Protein AF-0000000078998372 (afdb_homodimer)

Organism: Cronobacter sakazakii (strain ATCC BAA-894) (NCBI:txid290339)

InterPro domains:
  IPR041238 Rap1a immunity protein [PF18602] (63-138)

pLDDT: mean 77.59, std 23.14, range [28.83, 98.81]

Radius of gyration: 28.23 Å; Cα contacts (8 Å, |Δi|>4): 341; chains: 2; bounding box: 63×102×92 Å

Structure (mmCIF, N/CA/C/O backbone):
data_AF-0000000078998372-model_v1
#
loop_
_entity.id
_entity.type
_entity.pdbx_description
1 polymer 'Rap1a immunity protein domain-containing protein'
#
loop_
_atom_site.group_PDB
_atom_site.id
_atom_site.type_symbol
_atom_site.label_atom_id
_atom_site.label_alt_id
_atom_site.label_comp_id
_atom_site.label_asym_id
_atom_site.label_entity_id
_atom_site.label_seq_id
_atom_site.pdbx_PDB_ins_code
_atom_site.Cartn_x
_atom_site.Cartn_y
_atom_site.Cartn_z
_atom_site.occupancy
_atom_site.B_iso_or_equiv
_atom_site.auth_seq_id
_atom_site.auth_comp_id
_atom_site.auth_asym_id
_atom_site.auth_atom_id
_atom_site.pdbx_PDB_model_num
ATOM 1 N N . MET A 1 1 ? 22.812 50.781 71.625 1 38.09 1 MET A N 1
ATOM 2 C CA . MET A 1 1 ? 22.172 49.562 71.125 1 38.09 1 MET A CA 1
ATOM 3 C C . MET A 1 1 ? 22.016 49.656 69.625 1 38.09 1 MET A C 1
ATOM 5 O O . MET A 1 1 ? 21.25 50.469 69.125 1 38.09 1 MET A O 1
ATOM 9 N N . LYS A 1 2 ? 23.125 49.375 68.875 1 51.06 2 LYS A N 1
ATOM 10 C CA . LYS A 1 2 ? 23.234 49.406 67.438 1 51.06 2 LYS A CA 1
ATOM 11 C C . LYS A 1 2 ? 22.297 48.375 66.812 1 51.06 2 LYS A C 1
ATOM 13 O O . LYS A 1 2 ? 22.297 47.219 67.188 1 51.06 2 LYS A O 1
ATOM 18 N N . ILE A 1 3 ? 21.125 48.875 66.25 1 53.56 3 ILE A N 1
ATOM 19 C CA . ILE A 1 3 ? 20.078 48.156 65.562 1 53.56 3 ILE A CA 1
ATOM 20 C C . ILE A 1 3 ? 20.641 47.594 64.25 1 53.56 3 ILE A C 1
ATOM 22 O O . ILE A 1 3 ? 21.141 48.375 63.406 1 53.56 3 ILE A O 1
ATOM 26 N N . HIS A 1 4 ? 21.234 46.406 64.312 1 54 4 HIS A N 1
ATOM 27 C CA . HIS A 1 4 ? 21.578 45.688 63.094 1 54 4 HIS A CA 1
ATOM 28 C C . HIS A 1 4 ? 20.344 45.406 62.25 1 54 4 HIS A C 1
ATOM 30 O O . HIS A 1 4 ? 19.375 44.812 62.688 1 54 4 HIS A O 1
ATOM 36 N N . LEU A 1 5 ? 20.047 46.344 61.281 1 49.47 5 LEU A N 1
ATOM 37 C CA . LEU A 1 5 ? 19.016 46.125 60.281 1 49.47 5 LEU A CA 1
ATOM 38 C C . LEU A 1 5 ? 19.359 44.938 59.375 1 49.47 5 LEU A C 1
ATOM 40 O O . LEU A 1 5 ? 20.406 44.969 58.719 1 49.47 5 LEU A O 1
ATOM 44 N N . ALA A 1 6 ? 18.953 43.75 59.781 1 49.69 6 ALA A N 1
ATOM 45 C CA . ALA A 1 6 ? 19.094 42.594 58.906 1 49.69 6 ALA A CA 1
ATOM 46 C C . ALA A 1 6 ? 18.234 42.75 57.656 1 49.69 6 ALA A C 1
ATOM 48 O O . ALA A 1 6 ? 17.016 42.875 57.75 1 49.69 6 ALA A O 1
ATOM 49 N N . LEU A 1 7 ? 18.812 43.25 56.5 1 50.84 7 LEU A N 1
ATOM 50 C CA . LEU A 1 7 ? 18.156 43.312 55.219 1 50.84 7 LEU A CA 1
ATOM 51 C C . LEU A 1 7 ? 17.859 41.875 54.719 1 50.84 7 LEU A C 1
ATOM 53 O O . LEU A 1 7 ? 18.766 41.062 54.594 1 50.84 7 LEU A O 1
ATOM 57 N N . ALA A 1 8 ? 16.656 41.344 55 1 52.03 8 ALA A N 1
ATOM 58 C CA . ALA A 1 8 ? 16.172 40.094 54.438 1 52.03 8 ALA A CA 1
ATOM 59 C C . ALA A 1 8 ? 16.047 40.188 52.906 1 52.03 8 ALA A C 1
ATOM 61 O O . ALA A 1 8 ? 15.305 41.031 52.406 1 52.03 8 ALA A O 1
ATOM 62 N N . SER A 1 9 ? 17.047 39.812 52.094 1 51.16 9 SER A N 1
ATOM 63 C CA . SER A 1 9 ? 17 39.688 50.625 1 51.16 9 SER A CA 1
ATOM 64 C C . SER A 1 9 ? 15.914 38.688 50.219 1 51.16 9 SER A C 1
ATOM 66 O O . SER A 1 9 ? 15.984 37.5 50.531 1 51.16 9 SER A O 1
ATOM 68 N N . ALA A 1 10 ? 14.648 39.125 50.062 1 50.88 10 ALA A N 1
ATOM 69 C CA . ALA A 1 10 ? 13.633 38.281 49.469 1 50.88 10 ALA A CA 1
ATOM 70 C C . ALA A 1 10 ? 14.008 37.906 48.031 1 50.88 10 ALA A C 1
ATOM 72 O O . ALA A 1 10 ? 14.148 38.781 47.156 1 50.88 10 ALA A O 1
ATOM 73 N N . LEU A 1 11 ? 14.734 36.781 47.812 1 52.75 11 LEU A N 1
ATOM 74 C CA . LEU A 1 11 ? 14.984 36.219 46.469 1 52.75 11 LEU A CA 1
ATOM 75 C C . LEU A 1 11 ? 13.664 35.906 45.781 1 52.75 11 LEU A C 1
ATOM 77 O O . LEU A 1 11 ? 12.93 35 46.188 1 52.75 11 LEU A O 1
ATOM 81 N N . LEU A 1 12 ? 13.047 36.875 45.125 1 49.06 12 LEU A N 1
ATOM 82 C CA . LEU A 1 12 ? 11.922 36.625 44.25 1 49.06 12 LEU A CA 1
ATOM 83 C C . LEU A 1 12 ? 12.359 35.75 43.062 1 49.06 12 LEU A C 1
ATOM 85 O O . LEU A 1 12 ? 13.195 36.156 42.25 1 49.06 12 LEU A O 1
ATOM 89 N N . ALA A 1 13 ? 12.305 34.469 43.25 1 48.41 13 ALA A N 1
ATOM 90 C CA . ALA A 1 13 ? 12.469 33.531 42.125 1 48.41 13 ALA A CA 1
ATOM 91 C C . ALA A 1 13 ? 11.414 33.812 41.062 1 48.41 13 ALA A C 1
ATOM 93 O O . ALA A 1 13 ? 10.219 33.625 41.281 1 48.41 13 ALA A O 1
ATOM 94 N N . LEU A 1 14 ? 11.664 34.688 40.156 1 50.38 14 LEU A N 1
ATOM 95 C CA . LEU A 1 14 ? 10.875 34.75 38.906 1 50.38 14 LEU A CA 1
ATOM 96 C C . LEU A 1 14 ? 10.852 33.406 38.219 1 50.38 14 LEU A C 1
ATOM 98 O O . LEU A 1 14 ? 11.891 32.906 37.781 1 50.38 14 LEU A O 1
ATOM 102 N N . SER A 1 15 ? 9.914 32.594 38.562 1 49.19 15 SER A N 1
ATOM 103 C CA . SER A 1 15 ? 9.648 31.422 37.75 1 49.19 15 SER A CA 1
ATOM 104 C C . SER A 1 15 ? 9.375 31.812 36.281 1 49.19 15 SER A C 1
ATOM 106 O O . SER A 1 15 ? 8.328 32.406 35.969 1 49.19 15 SER A O 1
ATOM 108 N N . ALA A 1 16 ? 10.453 32.062 35.531 1 46.03 16 ALA A N 1
ATOM 109 C CA . ALA A 1 16 ? 10.266 32.062 34.094 1 46.03 16 ALA A CA 1
ATOM 110 C C . ALA A 1 16 ? 9.508 30.828 33.625 1 46.03 16 ALA A C 1
ATOM 112 O O . ALA A 1 16 ? 10.062 29.734 33.594 1 46.03 16 ALA A O 1
ATOM 113 N N . MET A 1 17 ? 8.234 30.75 33.969 1 43.03 17 MET A N 1
ATOM 114 C CA . MET A 1 17 ? 7.484 29.781 33.188 1 43.03 17 MET A CA 1
ATOM 115 C C . MET A 1 17 ? 7.754 29.953 31.688 1 43.03 17 MET A C 1
ATOM 117 O O . MET A 1 17 ? 7.395 30.984 31.109 1 43.03 17 MET A O 1
ATOM 121 N N . SER A 1 18 ? 8.969 29.547 31.172 1 44.06 18 SER A N 1
ATOM 122 C CA . SER A 1 18 ? 9.055 29.359 29.734 1 44.06 18 SER A CA 1
ATOM 123 C C . SER A 1 18 ? 7.762 28.797 29.172 1 44.06 18 SER A C 1
ATOM 125 O O . SER A 1 18 ? 7.371 27.672 29.5 1 44.06 18 SER A O 1
ATOM 127 N N . ALA A 1 19 ? 6.801 29.672 28.891 1 41.22 19 ALA A N 1
ATOM 128 C CA . ALA A 1 19 ? 5.719 29.25 28 1 41.22 19 ALA A CA 1
ATOM 129 C C . ALA A 1 19 ? 6.273 28.562 26.766 1 41.22 19 ALA A C 1
ATOM 131 O O . ALA A 1 19 ? 6.875 29.203 25.906 1 41.22 19 ALA A O 1
ATOM 132 N N . ALA A 1 20 ? 6.715 27.344 26.938 1 41.81 20 ALA A N 1
ATOM 133 C CA . ALA A 1 20 ? 6.91 26.578 25.703 1 41.81 20 ALA A CA 1
ATOM 134 C C . ALA A 1 20 ? 5.77 26.812 24.719 1 41.81 20 ALA A C 1
ATOM 136 O O . ALA A 1 20 ? 4.625 26.438 24.984 1 41.81 20 ALA A O 1
ATOM 137 N N . SER A 1 21 ? 5.828 27.938 23.938 1 36.03 21 SER A N 1
ATOM 138 C CA . SER A 1 21 ? 4.926 28.094 22.797 1 36.03 21 SER A CA 1
ATOM 139 C C . SER A 1 21 ? 4.863 26.812 21.969 1 36.03 21 SER A C 1
ATOM 141 O O . SER A 1 21 ? 5.891 26.328 21.5 1 36.03 21 SER A O 1
ATOM 143 N N . THR A 1 22 ? 4.105 25.922 22.344 1 35.41 22 THR A N 1
ATOM 144 C CA . THR A 1 22 ? 3.814 24.828 21.453 1 35.41 22 THR A CA 1
ATOM 145 C C . THR A 1 22 ? 3.414 25.344 20.062 1 35.41 22 THR A C 1
ATOM 147 O O . THR A 1 22 ? 2.414 26.047 19.938 1 35.41 22 THR A O 1
ATOM 150 N N . THR A 1 23 ? 4.395 25.781 19.312 1 31.27 23 THR A N 1
ATOM 151 C CA . THR A 1 23 ? 4.059 26.094 17.938 1 31.27 23 THR A CA 1
ATOM 152 C C . THR A 1 23 ? 3.191 24.984 17.328 1 31.27 23 THR A C 1
ATOM 154 O O . THR A 1 23 ? 3.543 23.812 17.391 1 31.27 23 THR A O 1
ATOM 157 N N . VAL A 1 24 ? 1.964 25.078 17.438 1 29.55 24 VAL A N 1
ATOM 158 C CA . VAL A 1 24 ? 0.989 24.219 16.766 1 29.55 24 VAL A CA 1
ATOM 159 C C . VAL A 1 24 ? 1.132 24.359 15.25 1 29.55 24 VAL A C 1
ATOM 161 O O . VAL A 1 24 ? 1.018 25.453 14.711 1 29.55 24 VAL A O 1
ATOM 164 N N . TYR A 1 25 ? 1.971 23.625 14.633 1 29.33 25 TYR A N 1
ATOM 165 C CA . TYR A 1 25 ? 1.988 23.625 13.172 1 29.33 25 TYR A CA 1
ATOM 166 C C . TYR A 1 25 ? 0.647 23.172 12.609 1 29.33 25 TYR A C 1
ATOM 168 O O . TYR A 1 25 ? 0.073 22.188 13.086 1 29.33 25 TYR A O 1
ATOM 176 N N . GLU A 1 26 ? -0.158 24.078 12.109 1 30.77 26 GLU A N 1
ATOM 177 C CA . GLU A 1 26 ? -1.371 23.844 11.328 1 30.77 26 GLU A CA 1
ATOM 178 C C . GLU A 1 26 ? -1.057 23.094 10.031 1 30.77 26 GLU A C 1
ATOM 180 O O . GLU A 1 26 ? -0.271 23.578 9.211 1 30.77 26 GLU A O 1
ATOM 185 N N . TYR A 1 27 ? -0.908 21.75 10.188 1 32.59 27 TYR A N 1
ATOM 186 C CA . TYR A 1 27 ? -0.788 21.125 8.875 1 32.59 27 TYR A CA 1
ATOM 187 C C . TYR A 1 27 ? -2.02 21.422 8.023 1 32.59 27 TYR A C 1
ATOM 189 O O . TYR A 1 27 ? -3.15 21.344 8.508 1 32.59 27 TYR A O 1
ATOM 197 N N . PRO A 1 28 ? -2.002 22.094 7.004 1 35.91 28 PRO A N 1
ATOM 198 C CA . PRO A 1 28 ? -3.176 22.266 6.145 1 35.91 28 PRO A CA 1
ATOM 199 C C . PRO A 1 28 ? -3.92 20.969 5.891 1 35.91 28 PRO A C 1
ATOM 201 O O . PRO A 1 28 ? -3.305 19.891 5.867 1 35.91 28 PRO A O 1
ATOM 204 N N . ARG A 1 29 ? -5.195 20.922 6.219 1 35.81 29 ARG A N 1
ATOM 205 C CA . ARG A 1 29 ? -6 19.766 5.809 1 35.81 29 ARG A CA 1
ATOM 206 C C . ARG A 1 29 ? -5.613 19.297 4.414 1 35.81 29 ARG A C 1
ATOM 208 O O . ARG A 1 29 ? -5.176 20.094 3.582 1 35.81 29 ARG A O 1
ATOM 215 N N . ALA A 1 30 ? -5.312 18.016 4.359 1 38.5 30 ALA A N 1
ATOM 216 C CA . ALA A 1 30 ? -4.926 17.469 3.062 1 38.5 30 ALA A CA 1
ATOM 217 C C . ALA A 1 30 ? -5.797 18.031 1.945 1 38.5 30 ALA A C 1
ATOM 219 O O . ALA A 1 30 ? -5.297 18.375 0.875 1 38.5 30 ALA A O 1
ATOM 220 N N . GLU A 1 31 ? -7.082 18.094 2.178 1 37.69 31 GLU A N 1
ATOM 221 C CA . GLU A 1 31 ? -7.98 18.656 1.173 1 37.69 31 GLU A CA 1
ATOM 222 C C . GLU A 1 31 ? -7.574 20.078 0.803 1 37.69 31 GLU A C 1
ATOM 224 O O . GLU A 1 31 ? -7.926 20.562 -0.272 1 37.69 31 GLU A O 1
ATOM 229 N N . ASP A 1 32 ? -7.152 20.719 1.729 1 39.97 32 ASP A N 1
ATOM 230 C CA . ASP A 1 32 ? -6.906 22.125 1.43 1 39.97 32 ASP A CA 1
ATOM 231 C C . ASP A 1 32 ? -5.523 22.328 0.816 1 39.97 32 ASP A C 1
ATOM 233 O O . ASP A 1 32 ? -5.137 23.453 0.49 1 39.97 32 ASP A O 1
ATOM 237 N N . LEU A 1 33 ? -4.664 21.203 0.995 1 42.41 33 LEU A N 1
ATOM 238 C CA . LEU A 1 33 ? -3.385 21.453 0.333 1 42.41 33 LEU A CA 1
ATOM 239 C C . LEU A 1 33 ? -3.531 21.344 -1.182 1 42.41 33 LEU A C 1
ATOM 241 O O . LEU A 1 33 ? -4.355 20.578 -1.681 1 42.41 33 LEU A O 1
ATOM 245 N N . PRO A 1 34 ? -3.107 22.156 -1.914 1 41.06 34 PRO A N 1
ATOM 246 C CA . PRO A 1 34 ? -3.203 22.078 -3.373 1 41.06 34 PRO A CA 1
ATOM 247 C C . PRO A 1 34 ? -2.783 20.719 -3.92 1 41.06 34 PRO A C 1
ATOM 249 O O . PRO A 1 34 ? -1.951 20.031 -3.314 1 41.06 34 PRO A O 1
ATOM 252 N N . GLU A 1 35 ? -3.73 20.016 -4.535 1 46.47 35 GLU A N 1
ATOM 253 C CA . GLU A 1 35 ? -3.35 18.844 -5.32 1 46.47 35 GLU A CA 1
ATOM 254 C C . GLU A 1 35 ? -1.95 19 -5.91 1 46.47 35 GLU A C 1
ATOM 256 O O . GLU A 1 35 ? -1.707 19.922 -6.699 1 46.47 35 GLU A O 1
ATOM 261 N N . ASP A 1 36 ? -0.96 18.844 -5.199 1 48 36 ASP A N 1
ATOM 262 C CA . ASP A 1 36 ? 0.397 19.062 -5.695 1 48 36 ASP A CA 1
ATOM 263 C C . ASP A 1 36 ? 0.698 18.156 -6.883 1 48 36 ASP A C 1
ATOM 265 O O . ASP A 1 36 ? 0.714 16.922 -6.746 1 48 36 ASP A O 1
ATOM 269 N N . SER A 1 37 ? 0.475 18.594 -7.996 1 53.41 37 SER A N 1
ATOM 270 C CA . SER A 1 37 ? 0.883 17.969 -9.25 1 53.41 37 SER A CA 1
ATOM 271 C C . SER A 1 37 ? 2.23 17.281 -9.109 1 53.41 37 SER A C 1
ATOM 273 O O . SER A 1 37 ? 2.559 16.391 -9.898 1 53.41 37 SER A O 1
ATOM 275 N N . ARG A 1 38 ? 2.977 17.578 -8.039 1 56.66 38 ARG A N 1
ATOM 276 C CA . ARG A 1 38 ? 4.305 16.984 -7.926 1 56.66 38 ARG A CA 1
ATOM 277 C C . ARG A 1 38 ? 4.289 15.797 -6.977 1 56.66 38 ARG A C 1
ATOM 279 O O . ARG A 1 38 ? 5.312 15.133 -6.789 1 56.66 38 ARG A O 1
ATOM 286 N N . ALA A 1 39 ? 3.037 15.555 -6.609 1 73.19 39 ALA A N 1
ATOM 287 C CA . ALA A 1 39 ? 2.951 14.438 -5.672 1 73.19 39 ALA A CA 1
ATOM 288 C C . ALA A 1 39 ? 3.092 13.102 -6.398 1 73.19 39 ALA A C 1
ATOM 290 O O . ALA A 1 39 ? 2.557 12.922 -7.496 1 73.19 39 ALA A O 1
ATOM 291 N N . VAL A 1 40 ? 3.973 12.305 -5.969 1 72.44 40 VAL A N 1
ATOM 292 C CA . VAL A 1 40 ? 4.145 10.953 -6.492 1 72.44 40 VAL A CA 1
ATOM 293 C C . VAL A 1 40 ? 2.83 10.188 -6.387 1 72.44 40 VAL A C 1
ATOM 295 O O . VAL A 1 40 ? 2.439 9.484 -7.32 1 72.44 40 VAL A O 1
ATOM 298 N N . PHE A 1 41 ? 2.266 10.383 -5.176 1 77.75 41 PHE A N 1
ATOM 299 C CA . PHE A 1 41 ? 0.971 9.766 -4.934 1 77.75 41 PHE A CA 1
ATOM 300 C C . PHE A 1 41 ? -0.132 10.812 -4.859 1 77.75 41 PHE A C 1
ATOM 302 O O . PHE A 1 41 ? -0.074 11.727 -4.035 1 77.75 41 PHE A O 1
ATOM 309 N N . PRO A 1 42 ? -1.079 10.586 -5.801 1 72.69 42 PRO A N 1
ATOM 310 C CA . PRO A 1 42 ? -2.186 11.547 -5.742 1 72.69 42 PRO A CA 1
ATOM 311 C C . PRO A 1 42 ? -3.02 11.406 -4.473 1 72.69 42 PRO A C 1
ATOM 313 O O . PRO A 1 42 ? -2.92 10.398 -3.77 1 72.69 42 PRO A O 1
ATOM 316 N N . ARG A 1 43 ? -3.658 12.438 -4.109 1 67.44 43 ARG A N 1
ATOM 317 C CA . ARG A 1 43 ? -4.547 12.453 -2.953 1 67.44 43 ARG A CA 1
ATOM 318 C C . ARG A 1 43 ? -5.609 11.367 -3.062 1 67.44 43 ARG A C 1
ATOM 320 O O . ARG A 1 43 ? -6 10.766 -2.059 1 67.44 43 ARG A O 1
ATOM 327 N N . ASP A 1 44 ? -6.016 11.258 -4.32 1 66.44 44 ASP A N 1
ATOM 328 C CA . ASP A 1 44 ? -7.016 10.234 -4.633 1 66.44 44 ASP A CA 1
ATOM 329 C C . ASP A 1 44 ? -6.449 9.195 -5.594 1 66.44 44 ASP A C 1
ATOM 331 O O . ASP A 1 44 ? -6.074 9.516 -6.723 1 66.44 44 ASP A O 1
ATOM 335 N N . PRO A 1 45 ? -6.391 8 -5.039 1 65.25 45 PRO A N 1
ATOM 336 C CA . PRO A 1 45 ? -5.871 6.969 -5.938 1 65.25 45 PRO A CA 1
ATOM 337 C C . PRO A 1 45 ? -6.656 6.875 -7.246 1 65.25 45 PRO A C 1
ATOM 339 O O . PRO A 1 45 ? -6.137 6.379 -8.25 1 65.25 45 PRO A O 1
ATOM 342 N N . ALA A 1 46 ? -7.922 7.332 -7.137 1 67.5 46 ALA A N 1
ATOM 343 C CA . ALA A 1 46 ? -8.695 7.32 -8.375 1 67.5 46 ALA A CA 1
ATOM 344 C C . ALA A 1 46 ? -8.047 8.203 -9.438 1 67.5 46 ALA A C 1
ATOM 346 O O . ALA A 1 46 ? -8.359 8.078 -10.625 1 67.5 46 ALA A O 1
ATOM 347 N N . LEU A 1 47 ? -7.184 8.945 -8.953 1 71.94 47 LEU A N 1
ATOM 348 C CA . LEU A 1 47 ? -6.512 9.859 -9.875 1 71.94 47 LEU A CA 1
ATOM 349 C C . LEU A 1 47 ? -5.238 9.234 -10.438 1 71.94 47 LEU A C 1
ATOM 351 O O . LEU A 1 47 ? -4.594 9.812 -11.312 1 71.94 47 LEU A O 1
ATOM 355 N N . LEU A 1 48 ? -4.984 8.055 -9.93 1 75.94 48 LEU A N 1
ATOM 356 C CA . LEU A 1 48 ? -3.83 7.355 -10.477 1 75.94 48 LEU A CA 1
ATOM 357 C C . LEU A 1 48 ? -4.137 6.816 -11.867 1 75.94 48 LEU A C 1
ATOM 359 O O . LEU A 1 48 ? -5.223 6.281 -12.109 1 75.94 48 LEU A O 1
ATOM 363 N N . THR A 1 49 ? -3.252 7.168 -12.805 1 75.81 49 THR A N 1
ATOM 364 C CA . THR A 1 49 ? -3.344 6.633 -14.164 1 75.81 49 THR A CA 1
ATOM 365 C C . THR A 1 49 ? -2.631 5.289 -14.266 1 75.81 49 THR A C 1
ATOM 367 O O . THR A 1 49 ? -2.008 4.84 -13.305 1 75.81 49 THR A O 1
ATOM 370 N N . SER A 1 50 ? -2.76 4.605 -15.398 1 75.38 50 SER A N 1
ATOM 371 C CA . SER A 1 50 ? -2.111 3.312 -15.602 1 75.38 50 SER A CA 1
ATOM 372 C C . SER A 1 50 ? -0.595 3.434 -15.508 1 75.38 50 SER A C 1
ATOM 374 O O . SER A 1 50 ? 0.079 2.506 -15.055 1 75.38 50 SER A O 1
ATOM 376 N N . LEU A 1 51 ? -0.148 4.637 -15.898 1 68.19 51 LEU A N 1
ATOM 377 C CA . LEU A 1 51 ? 1.289 4.883 -15.836 1 68.19 51 LEU A CA 1
ATOM 378 C C . LEU A 1 51 ? 1.748 5.086 -14.398 1 68.19 51 LEU A C 1
ATOM 380 O O . LEU A 1 51 ? 2.885 4.754 -14.055 1 68.19 51 LEU A O 1
ATOM 384 N N . ASP A 1 52 ? 0.836 5.477 -13.641 1 68.38 52 ASP A N 1
ATOM 385 C CA . ASP A 1 52 ? 1.171 5.766 -12.25 1 68.38 52 ASP A CA 1
ATOM 386 C C . ASP A 1 52 ? 1.282 4.48 -11.43 1 68.38 52 ASP A C 1
ATOM 388 O O . ASP A 1 52 ? 1.906 4.469 -10.367 1 68.38 52 ASP A O 1
ATOM 392 N N . SER A 1 53 ? 0.667 3.508 -11.969 1 67.69 53 SER A N 1
ATOM 393 C CA . SER A 1 53 ? 0.759 2.26 -11.211 1 67.69 53 SER A CA 1
ATOM 394 C C . SER A 1 53 ? 2.139 1.627 -11.359 1 67.69 53 SER A C 1
ATOM 396 O O . SER A 1 53 ? 2.506 0.738 -10.594 1 67.69 53 SER A O 1
ATOM 398 N N . ARG A 1 54 ? 2.883 2.16 -12.273 1 83.19 54 ARG A N 1
ATOM 399 C CA . ARG A 1 54 ? 4.266 1.732 -12.445 1 83.19 54 ARG A CA 1
ATOM 400 C C . ARG A 1 54 ? 5.234 2.754 -11.852 1 83.19 54 ARG A C 1
ATOM 402 O O . ARG A 1 54 ? 6.059 3.322 -12.57 1 83.19 54 ARG A O 1
ATOM 409 N N . ILE A 1 55 ? 5.13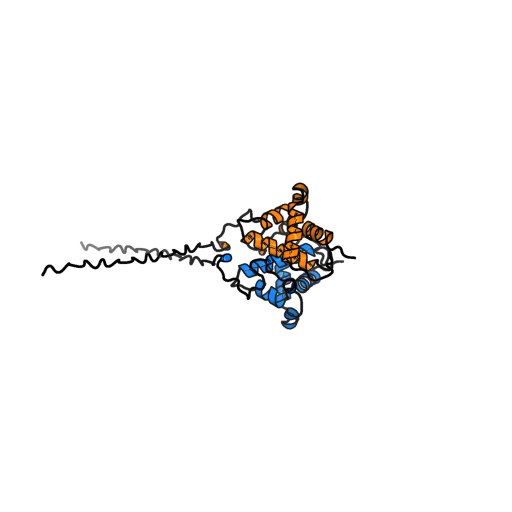3 2.934 -10.602 1 90.5 55 ILE A N 1
ATOM 410 C CA . ILE A 1 55 ? 5.926 3.938 -9.898 1 90.5 55 ILE A CA 1
ATOM 411 C C . ILE A 1 55 ? 7.398 3.545 -9.93 1 90.5 55 ILE A C 1
ATOM 413 O O . ILE A 1 55 ? 7.758 2.416 -9.586 1 90.5 55 ILE A O 1
ATOM 417 N N . THR A 1 56 ? 8.234 4.5 -10.398 1 94.62 56 THR A N 1
ATOM 418 C CA . THR A 1 56 ? 9.672 4.23 -10.398 1 94.62 56 THR A CA 1
ATOM 419 C C . THR A 1 56 ? 10.219 4.207 -8.977 1 94.62 56 THR A C 1
ATOM 421 O O . THR A 1 56 ? 9.656 4.848 -8.078 1 94.62 56 THR A O 1
ATOM 424 N N . ALA A 1 57 ? 11.289 3.523 -8.828 1 97.81 57 ALA A N 1
ATOM 425 C CA . ALA A 1 57 ? 11.938 3.484 -7.52 1 97.81 57 ALA A CA 1
ATOM 426 C C . ALA A 1 57 ? 12.398 4.875 -7.094 1 97.81 57 ALA A C 1
ATOM 428 O O . ALA A 1 57 ? 12.359 5.215 -5.91 1 97.81 57 ALA A O 1
ATOM 429 N N . ALA A 1 58 ? 12.781 5.664 -8.062 1 96.69 58 ALA A N 1
ATOM 430 C CA . ALA A 1 58 ? 13.242 7.016 -7.758 1 96.69 58 ALA A CA 1
ATOM 431 C C . ALA A 1 58 ? 12.109 7.855 -7.172 1 96.69 58 ALA A C 1
ATOM 433 O O . ALA A 1 58 ? 12.281 8.516 -6.145 1 96.69 58 ALA A O 1
ATOM 434 N N . ARG A 1 59 ? 10.992 7.875 -7.828 1 93.94 59 ARG A N 1
ATOM 435 C CA . ARG A 1 59 ? 9.844 8.656 -7.359 1 93.94 59 ARG A CA 1
ATOM 436 C C . ARG A 1 59 ? 9.344 8.133 -6.016 1 93.94 59 ARG A C 1
ATOM 438 O O . ARG A 1 59 ? 9.055 8.922 -5.113 1 93.94 59 ARG A O 1
ATOM 445 N N . PHE A 1 60 ? 9.258 6.898 -5.879 1 95.94 60 PHE A N 1
ATOM 446 C CA . PHE A 1 60 ? 8.844 6.273 -4.629 1 95.94 60 PHE A CA 1
ATOM 447 C C . PHE A 1 60 ? 9.766 6.68 -3.486 1 95.94 60 PHE A C 1
ATOM 449 O O . PHE A 1 60 ? 9.305 7.102 -2.426 1 95.94 60 PHE A O 1
ATOM 456 N N . PHE A 1 61 ? 11.047 6.508 -3.713 1 97 61 PHE A N 1
ATOM 457 C CA . PHE A 1 61 ? 12.008 6.762 -2.648 1 97 61 PHE A CA 1
ATOM 458 C C . PHE A 1 61 ? 12.008 8.234 -2.258 1 97 61 PHE A C 1
ATOM 460 O O . PHE A 1 61 ? 12.195 8.57 -1.087 1 97 61 PHE A O 1
ATOM 467 N N . ASN A 1 62 ? 11.766 9.086 -3.23 1 94 62 ASN A N 1
ATOM 468 C CA . ASN A 1 62 ? 11.625 10.508 -2.932 1 94 62 ASN A CA 1
ATOM 469 C C . ASN A 1 62 ? 10.453 10.773 -1.991 1 94 62 ASN A C 1
ATOM 471 O O . ASN A 1 62 ? 10.562 11.578 -1.067 1 94 62 ASN A O 1
ATOM 475 N N . ALA A 1 63 ? 9.391 10.125 -2.236 1 92.06 63 ALA A N 1
ATOM 476 C CA . ALA A 1 63 ? 8.234 10.266 -1.359 1 92.06 63 ALA A CA 1
ATOM 477 C C . ALA A 1 63 ? 8.508 9.656 0.013 1 92.06 63 ALA A C 1
ATOM 479 O O . ALA A 1 63 ? 8.156 10.242 1.04 1 92.06 63 ALA A O 1
ATOM 480 N N . TRP A 1 64 ? 9.172 8.578 -0.01 1 94.19 64 TRP A N 1
ATOM 481 C CA . TRP A 1 64 ? 9.367 7.77 1.189 1 94.19 64 TRP A CA 1
ATOM 482 C C . TRP A 1 64 ? 10.352 8.445 2.141 1 94.19 64 TRP A C 1
ATOM 484 O O . TRP A 1 64 ? 10.242 8.305 3.361 1 94.19 64 TRP A O 1
ATOM 494 N N . SER A 1 65 ? 11.211 9.211 1.6 1 92.56 65 SER A N 1
ATOM 495 C CA . SER A 1 65 ? 12.25 9.852 2.396 1 92.56 65 SER A CA 1
ATOM 496 C C . SER A 1 65 ? 11.93 11.32 2.656 1 92.56 65 SER A C 1
ATOM 498 O O . SER A 1 65 ? 12.742 12.039 3.238 1 92.56 65 SER A O 1
ATOM 500 N N . ASN A 1 66 ? 10.742 11.719 2.193 1 86.44 66 ASN A N 1
ATOM 501 C CA . ASN A 1 66 ? 10.391 13.133 2.303 1 86.44 66 ASN A CA 1
ATOM 502 C C . ASN A 1 66 ? 10.07 13.523 3.742 1 86.44 66 ASN A C 1
ATOM 504 O O . ASN A 1 66 ? 8.977 13.25 4.238 1 86.44 66 ASN A O 1
ATOM 508 N N . ARG A 1 67 ? 10.945 14.188 4.414 1 83.81 67 ARG A N 1
ATOM 509 C CA . ARG A 1 67 ? 10.812 14.5 5.832 1 83.81 67 ARG A CA 1
ATOM 510 C C . ARG A 1 67 ? 9.805 15.625 6.055 1 83.81 67 ARG A C 1
ATOM 512 O O . ARG A 1 67 ? 9.258 15.766 7.152 1 83.81 67 ARG A O 1
ATOM 519 N N . GLN A 1 68 ? 9.508 16.359 5.016 1 80.88 68 GLN A N 1
ATOM 520 C CA . GLN A 1 68 ? 8.664 17.547 5.164 1 80.88 68 GLN A CA 1
ATOM 521 C C . GLN A 1 68 ? 7.211 17.219 4.852 1 80.88 68 GLN A C 1
ATOM 523 O O . GLN A 1 68 ? 6.305 17.953 5.258 1 80.88 68 GLN A O 1
ATOM 528 N N . ASN A 1 69 ? 7.074 16.188 4.16 1 80.81 69 ASN A N 1
ATOM 529 C CA . ASN A 1 69 ? 5.727 15.844 3.721 1 80.81 69 ASN A CA 1
ATOM 530 C C . ASN A 1 69 ? 5.277 14.5 4.297 1 80.81 69 ASN A C 1
ATOM 532 O O . ASN A 1 69 ? 5.445 13.461 3.662 1 80.81 69 ASN A O 1
ATOM 536 N N . GLU A 1 70 ? 4.656 14.539 5.371 1 79.06 70 GLU A N 1
ATOM 537 C CA . GLU A 1 70 ? 4.246 13.344 6.094 1 79.06 70 GLU A CA 1
ATOM 538 C C . GLU A 1 70 ? 3.223 12.539 5.301 1 79.06 70 GLU A C 1
ATOM 540 O O . GLU A 1 70 ? 3.246 11.305 5.312 1 79.06 70 GLU A O 1
ATOM 545 N N . ARG A 1 71 ? 2.328 13.297 4.648 1 81.38 71 ARG A N 1
ATOM 546 C CA . ARG A 1 71 ? 1.294 12.617 3.869 1 81.38 71 ARG A CA 1
ATOM 547 C C . ARG A 1 71 ? 1.911 11.742 2.787 1 81.38 71 ARG A C 1
ATOM 549 O O . ARG A 1 71 ? 1.493 10.594 2.596 1 81.38 71 ARG A O 1
ATOM 556 N N . GLU A 1 72 ? 2.873 12.273 2.143 1 85.44 72 GLU A N 1
ATOM 557 C CA . GLU A 1 72 ? 3.547 11.508 1.099 1 85.44 72 GLU A CA 1
ATOM 558 C C . GLU A 1 72 ? 4.301 10.312 1.686 1 85.44 72 GLU A C 1
ATOM 560 O O . GLU A 1 72 ? 4.336 9.242 1.088 1 85.44 72 GLU A O 1
ATOM 565 N N . ARG A 1 73 ? 4.852 10.477 2.82 1 88.69 73 ARG A N 1
ATOM 566 C CA . ARG A 1 73 ? 5.566 9.375 3.465 1 88.69 73 ARG A CA 1
ATOM 567 C C . ARG A 1 73 ? 4.605 8.266 3.883 1 88.69 73 ARG A C 1
ATOM 569 O O . ARG A 1 73 ? 4.918 7.086 3.736 1 88.69 73 ARG A O 1
ATOM 576 N N . ILE A 1 74 ? 3.504 8.672 4.383 1 85.56 74 ILE A N 1
ATOM 577 C CA . ILE A 1 74 ? 2.5 7.703 4.805 1 85.56 74 ILE A CA 1
ATOM 578 C C . ILE A 1 74 ? 2.01 6.91 3.596 1 85.56 74 ILE A C 1
ATOM 580 O O . ILE A 1 74 ? 1.871 5.688 3.662 1 85.56 74 ILE A O 1
ATOM 584 N N . LYS A 1 75 ? 1.754 7.613 2.541 1 88.62 75 LYS A N 1
ATOM 585 C CA . LYS A 1 75 ? 1.326 6.93 1.322 1 88.62 75 LYS A CA 1
ATOM 586 C C . LYS A 1 75 ? 2.387 5.945 0.843 1 88.62 75 LYS A C 1
ATOM 588 O O . LYS A 1 75 ? 2.07 4.801 0.51 1 88.62 75 LYS A O 1
ATOM 593 N N . ALA A 1 76 ? 3.633 6.352 0.841 1 92.38 76 ALA A N 1
ATOM 594 C CA . ALA A 1 76 ? 4.723 5.465 0.433 1 92.38 76 ALA A CA 1
ATOM 595 C C . ALA A 1 76 ? 4.844 4.273 1.377 1 92.38 76 ALA A C 1
ATOM 597 O O . ALA A 1 76 ? 5.062 3.143 0.935 1 92.38 76 ALA A O 1
ATOM 598 N N . ASP A 1 77 ? 4.676 4.531 2.631 1 92 77 ASP A N 1
ATOM 599 C CA . ASP A 1 77 ? 4.746 3.461 3.623 1 92 77 ASP A CA 1
ATOM 600 C C . ASP A 1 77 ? 3.656 2.42 3.389 1 92 77 ASP A C 1
ATOM 602 O O . ASP A 1 77 ? 3.912 1.216 3.471 1 92 77 ASP A O 1
ATOM 606 N N . MET A 1 78 ? 2.477 2.863 3.119 1 92.12 78 MET A N 1
ATOM 607 C CA . MET A 1 78 ? 1.383 1.907 2.975 1 92.12 78 MET A CA 1
ATOM 608 C C . MET A 1 78 ? 1.479 1.169 1.644 1 92.12 78 MET A C 1
ATOM 610 O O . MET A 1 78 ? 1.115 -0.005 1.553 1 92.12 78 MET A O 1
ATOM 614 N N . TYR A 1 79 ? 1.92 1.835 0.604 1 94 79 TYR A N 1
ATOM 615 C CA . TYR A 1 79 ? 2.279 1.131 -0.622 1 94 79 TYR A CA 1
ATOM 616 C C . TYR A 1 79 ? 3.285 0.022 -0.339 1 94 79 TYR A C 1
ATOM 618 O O . TYR A 1 79 ? 3.105 -1.115 -0.783 1 94 79 TYR A O 1
ATOM 626 N N . PHE A 1 80 ? 4.312 0.329 0.406 1 95.62 80 PHE A N 1
ATOM 627 C CA . PHE A 1 80 ? 5.316 -0.654 0.795 1 95.62 80 PHE A CA 1
ATOM 628 C C . PHE A 1 80 ? 4.676 -1.82 1.536 1 95.62 80 PHE A C 1
ATOM 630 O O . PHE A 1 80 ? 4.953 -2.982 1.237 1 95.62 80 PHE A O 1
ATOM 637 N N . VAL A 1 81 ? 3.836 -1.487 2.502 1 94.75 81 VAL A N 1
ATOM 638 C CA . VAL A 1 81 ? 3.189 -2.523 3.301 1 94.75 81 VAL A CA 1
ATOM 639 C C . VAL A 1 81 ? 2.377 -3.445 2.393 1 94.75 81 VAL A C 1
ATOM 641 O O . VAL A 1 81 ? 2.387 -4.664 2.57 1 94.75 81 VAL A O 1
ATOM 644 N N . GLY A 1 82 ? 1.681 -2.875 1.394 1 95.38 82 GLY A N 1
ATOM 645 C CA . GLY A 1 82 ? 0.95 -3.697 0.442 1 95.38 82 GLY A CA 1
ATOM 646 C C . GLY A 1 82 ? 1.847 -4.617 -0.363 1 95.38 82 GLY A C 1
ATOM 647 O O . GLY A 1 82 ? 1.557 -5.809 -0.503 1 95.38 82 GLY A O 1
ATOM 648 N N . VAL A 1 83 ? 2.932 -4.086 -0.873 1 96.94 83 VAL A N 1
ATOM 649 C CA . VAL A 1 83 ? 3.863 -4.855 -1.69 1 96.94 83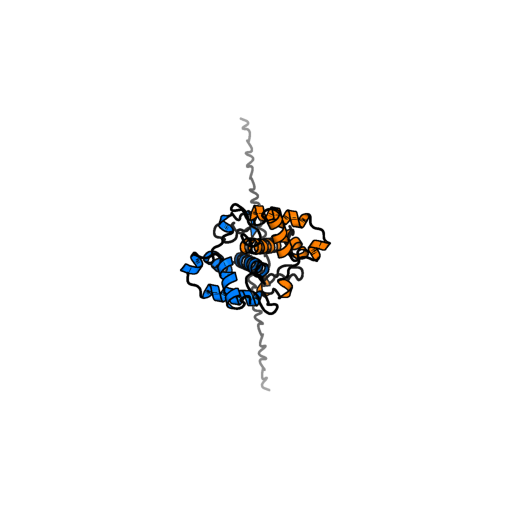 VAL A CA 1
ATOM 650 C C . VAL A 1 83 ? 4.438 -6.012 -0.872 1 96.94 83 VAL A C 1
ATOM 652 O O . VAL A 1 83 ? 4.398 -7.164 -1.302 1 96.94 83 VAL A O 1
ATOM 655 N N . MET A 1 84 ? 4.961 -5.691 0.288 1 96.31 84 MET A N 1
ATOM 656 C CA . MET A 1 84 ? 5.613 -6.727 1.086 1 96.31 84 MET A CA 1
ATOM 657 C C . MET A 1 84 ? 4.613 -7.805 1.496 1 96.31 84 MET A C 1
ATOM 659 O O . MET A 1 84 ? 4.918 -8.992 1.427 1 96.31 84 MET A O 1
ATOM 663 N N . ASP A 1 85 ? 3.463 -7.383 1.928 1 95 85 ASP A N 1
ATOM 664 C CA . ASP A 1 85 ? 2.455 -8.328 2.398 1 95 85 ASP A CA 1
ATOM 665 C C . ASP A 1 85 ? 2.033 -9.281 1.282 1 95 85 ASP A C 1
ATOM 667 O O . ASP A 1 85 ? 1.916 -10.492 1.502 1 95 85 ASP A O 1
ATOM 671 N N . ALA A 1 86 ? 1.849 -8.797 0.125 1 96.88 86 ALA A N 1
ATOM 672 C CA . ALA A 1 86 ? 1.298 -9.586 -0.976 1 96.88 86 ALA A CA 1
ATOM 673 C C . ALA A 1 86 ? 2.342 -10.547 -1.54 1 96.88 86 ALA A C 1
ATOM 675 O O . ALA A 1 86 ? 2 -11.508 -2.236 1 96.88 86 ALA A O 1
ATOM 676 N N . THR A 1 87 ? 3.607 -10.305 -1.234 1 96.69 87 THR A N 1
ATOM 677 C CA . THR A 1 87 ? 4.629 -11.094 -1.921 1 96.69 87 THR A CA 1
ATOM 678 C C . THR A 1 87 ? 5.348 -12.016 -0.943 1 96.69 87 THR A C 1
ATOM 680 O O . THR A 1 87 ? 6.105 -12.898 -1.355 1 96.69 87 THR A O 1
ATOM 683 N N . GLU A 1 88 ? 5.152 -11.766 0.382 1 95.75 88 GLU A N 1
ATOM 684 C CA . GLU A 1 88 ? 5.746 -12.633 1.394 1 95.75 88 GLU A CA 1
ATOM 685 C C . GLU A 1 88 ? 5.316 -14.086 1.198 1 95.75 88 GLU A C 1
ATOM 687 O O . GLU A 1 88 ? 4.129 -14.367 1.008 1 95.75 88 GLU A O 1
ATOM 692 N N . GLY A 1 89 ? 6.242 -14.992 1.247 1 95 89 GLY A N 1
ATOM 693 C CA . GLY A 1 89 ? 5.965 -16.422 1.096 1 95 89 GLY A CA 1
ATOM 694 C C . GLY A 1 89 ? 5.836 -16.844 -0.353 1 95 89 GLY A C 1
ATOM 695 O O . GLY A 1 89 ? 5.609 -18.031 -0.637 1 95 89 GLY A O 1
ATOM 696 N N . ILE A 1 90 ? 5.926 -15.898 -1.245 1 95.31 90 ILE A N 1
ATOM 697 C CA . ILE A 1 90 ? 5.852 -16.156 -2.68 1 95.31 90 ILE A CA 1
ATOM 698 C C . ILE A 1 90 ? 7.172 -15.773 -3.344 1 95.31 90 ILE A C 1
ATOM 700 O O . ILE A 1 90 ? 7.855 -16.625 -3.914 1 95.31 90 ILE A O 1
ATOM 704 N N . LEU A 1 91 ? 7.582 -14.422 -3.158 1 96.69 91 LEU A N 1
ATOM 705 C CA . LEU A 1 91 ? 8.773 -13.938 -3.844 1 96.69 91 LEU A CA 1
ATOM 706 C C . LEU A 1 91 ? 9.938 -13.781 -2.871 1 96.69 91 LEU A C 1
ATOM 708 O O . LEU A 1 91 ? 11.094 -13.656 -3.291 1 96.69 91 LEU A O 1
ATOM 712 N N . TRP A 1 92 ? 9.672 -13.82 -1.683 1 97.19 92 TRP A N 1
ATOM 713 C CA . TRP A 1 92 ? 10.633 -13.867 -0.589 1 97.19 92 TRP A CA 1
ATOM 714 C C . TRP A 1 92 ? 10.047 -14.57 0.627 1 97.19 92 TRP A C 1
ATOM 716 O O . TRP A 1 92 ? 8.828 -14.562 0.829 1 97.19 92 TRP A O 1
ATOM 726 N N . CYS A 1 93 ? 10.859 -15.281 1.424 1 97.94 93 CYS A N 1
ATOM 727 C CA . CYS A 1 93 ? 10.352 -16.266 2.375 1 97.94 93 CYS A CA 1
ATOM 728 C C . CYS A 1 93 ? 11.109 -16.188 3.695 1 97.94 93 CYS A C 1
ATOM 730 O O . CYS A 1 93 ? 12.031 -16.969 3.93 1 97.94 93 CYS A O 1
ATOM 732 N N . PRO A 1 94 ? 10.578 -15.336 4.602 1 95.12 94 PRO A N 1
ATOM 733 C CA . PRO A 1 94 ? 11.203 -15.344 5.926 1 95.12 94 PRO A CA 1
ATOM 734 C C . PRO A 1 94 ? 10.898 -16.609 6.715 1 95.12 94 PRO A C 1
ATOM 736 O O . PRO A 1 94 ? 9.859 -17.25 6.496 1 95.12 94 PRO A O 1
ATOM 739 N N . ASP A 1 95 ? 11.758 -16.969 7.582 1 94.5 95 ASP A N 1
ATOM 740 C CA . ASP A 1 95 ? 11.594 -18.203 8.352 1 94.5 95 ASP A CA 1
ATOM 741 C C . ASP A 1 95 ? 10.781 -17.953 9.617 1 94.5 95 ASP A C 1
ATOM 743 O O . ASP A 1 95 ? 10.453 -18.891 10.352 1 94.5 95 ASP A O 1
ATOM 747 N N . ARG A 1 96 ? 10.477 -16.75 9.914 1 92.19 96 ARG A N 1
ATOM 748 C CA . ARG A 1 96 ? 9.656 -16.328 11.047 1 92.19 96 ARG A CA 1
ATOM 749 C C . ARG A 1 96 ? 8.859 -15.07 10.719 1 92.19 96 ARG A C 1
ATOM 751 O O . ARG A 1 96 ? 9.188 -14.359 9.766 1 92.19 96 ARG A O 1
ATOM 758 N N . PRO A 1 97 ? 7.816 -14.875 11.508 1 89.56 97 PRO A N 1
ATOM 759 C CA . PRO A 1 97 ? 7.133 -13.594 11.312 1 89.56 97 PRO A CA 1
ATOM 760 C C . PRO A 1 97 ? 8.039 -12.398 11.602 1 89.56 97 PRO A C 1
ATOM 762 O O . PRO A 1 97 ? 8.82 -12.422 12.555 1 89.56 97 PRO A O 1
ATOM 765 N N . LEU A 1 98 ? 7.949 -11.398 10.727 1 90 98 LEU A N 1
ATOM 766 C CA . LEU A 1 98 ? 8.773 -10.203 10.867 1 90 98 LEU A CA 1
ATOM 767 C C . LEU A 1 98 ? 7.898 -8.961 11.008 1 90 98 LEU A C 1
ATOM 769 O O . LEU A 1 98 ? 6.809 -8.891 10.438 1 90 98 LEU A O 1
ATOM 773 N N . LYS A 1 99 ? 8.438 -7.996 11.727 1 87.5 99 LYS A N 1
ATOM 774 C CA . LYS A 1 99 ? 7.754 -6.711 11.875 1 87.5 99 LYS A CA 1
ATOM 775 C C . LYS A 1 99 ? 7.879 -5.875 10.602 1 87.5 99 LYS A C 1
ATOM 777 O O . LYS A 1 99 ? 8.969 -5.742 10.047 1 87.5 99 LYS A O 1
ATOM 782 N N . PRO A 1 100 ? 6.77 -5.242 10.242 1 90.12 100 PRO A N 1
ATOM 783 C CA . PRO A 1 100 ? 6.84 -4.375 9.062 1 90.12 100 PRO A CA 1
ATOM 784 C C . PRO A 1 100 ? 7.891 -3.277 9.203 1 90.12 100 PRO A C 1
ATOM 786 O O . PRO A 1 100 ? 8.531 -2.9 8.219 1 90.12 100 PRO A O 1
ATOM 789 N N . GLY A 1 101 ? 8.062 -2.736 10.398 1 88.62 101 GLY A N 1
ATOM 790 C CA . GLY A 1 101 ? 9.07 -1.706 10.602 1 88.62 101 GLY A CA 1
ATOM 791 C C . GLY A 1 101 ? 10.477 -2.18 10.305 1 88.62 101 GLY A C 1
ATOM 792 O O . GLY A 1 101 ? 11.281 -1.438 9.734 1 88.62 101 GLY A O 1
ATOM 793 N N . SER A 1 102 ? 10.789 -3.467 10.695 1 91.62 102 SER A N 1
ATOM 794 C CA . SER A 1 102 ? 12.094 -4.043 10.406 1 91.62 102 SER A CA 1
ATOM 795 C C . SER A 1 102 ? 12.297 -4.238 8.906 1 91.62 102 SER A C 1
ATOM 797 O O . SER A 1 102 ? 13.367 -3.959 8.375 1 91.62 102 SER A O 1
ATOM 799 N N . LEU A 1 103 ? 11.289 -4.656 8.289 1 94.88 103 LEU A N 1
ATOM 800 C CA . LEU A 1 103 ? 11.344 -4.859 6.848 1 94.88 103 LEU A CA 1
ATOM 801 C C . LEU A 1 103 ? 11.477 -3.527 6.117 1 94.88 103 LEU A C 1
ATOM 803 O O . LEU A 1 103 ? 12.18 -3.438 5.105 1 94.88 103 LEU A O 1
ATOM 807 N N . ARG A 1 104 ? 10.805 -2.508 6.641 1 94.12 104 ARG A N 1
ATOM 808 C CA . ARG A 1 104 ? 10.93 -1.165 6.086 1 94.12 104 ARG A CA 1
ATOM 809 C C . ARG A 1 104 ? 12.375 -0.684 6.141 1 94.12 104 ARG A C 1
ATOM 811 O O . ARG A 1 104 ? 12.891 -0.127 5.168 1 94.12 104 ARG A O 1
ATOM 818 N N . SER A 1 105 ? 13.031 -0.929 7.266 1 94.75 105 SER A N 1
ATOM 819 C CA . SER A 1 105 ? 14.414 -0.501 7.438 1 94.75 105 SER A CA 1
ATOM 820 C C . SER A 1 105 ? 15.336 -1.216 6.457 1 94.75 105 SER A C 1
ATOM 822 O O . SER A 1 105 ? 16.25 -0.603 5.895 1 94.75 105 SER A O 1
ATOM 824 N N . ILE A 1 106 ? 15.133 -2.467 6.254 1 96.62 106 ILE A N 1
ATOM 825 C CA . ILE A 1 106 ? 15.922 -3.25 5.305 1 96.62 106 ILE A CA 1
ATOM 826 C C . ILE A 1 106 ? 15.766 -2.67 3.902 1 96.62 106 ILE A C 1
ATOM 828 O O . ILE A 1 106 ? 16.75 -2.406 3.219 1 96.62 106 ILE A O 1
ATOM 832 N N . ALA A 1 107 ? 14.523 -2.426 3.52 1 98.12 107 ALA A N 1
ATOM 833 C CA . ALA A 1 107 ? 14.266 -1.901 2.182 1 98.12 107 ALA A CA 1
ATOM 834 C C . ALA A 1 107 ? 14.805 -0.482 2.035 1 98.12 107 ALA A C 1
ATOM 836 O O . ALA A 1 107 ? 15.383 -0.134 1.001 1 98.12 107 ALA A O 1
ATOM 837 N N . TYR A 1 108 ? 14.578 0.302 3.07 1 97.38 108 TYR A N 1
ATOM 838 C CA . TYR A 1 108 ? 15.055 1.682 3.029 1 97.38 108 TYR A CA 1
ATOM 839 C C . TYR A 1 108 ? 16.562 1.734 2.838 1 97.38 108 TYR A C 1
ATOM 841 O O . TYR A 1 108 ? 17.062 2.541 2.051 1 97.38 108 TYR A O 1
ATOM 849 N N . ASP A 1 109 ? 17.266 0.889 3.521 1 98.12 109 ASP A N 1
ATOM 850 C CA . ASP A 1 109 ? 18.719 0.82 3.391 1 98.12 109 ASP A CA 1
ATOM 851 C C . ASP A 1 109 ? 19.125 0.414 1.975 1 98.12 109 ASP A C 1
ATOM 853 O O . ASP A 1 109 ? 20.078 0.969 1.409 1 98.12 109 ASP A O 1
ATOM 857 N N . TYR A 1 110 ? 18.453 -0.533 1.454 1 98.69 110 TYR A N 1
ATOM 858 C CA . TYR A 1 110 ? 18.703 -0.976 0.087 1 98.69 110 TYR A CA 1
ATOM 859 C C . TYR A 1 110 ? 18.531 0.175 -0.898 1 98.69 110 TYR A C 1
ATOM 861 O O . TYR A 1 110 ? 19.391 0.379 -1.771 1 98.69 110 TYR A O 1
ATOM 869 N N . PHE A 1 111 ? 17.453 0.936 -0.788 1 98.69 111 PHE A N 1
ATOM 870 C CA . PHE A 1 111 ? 17.203 2.084 -1.653 1 98.69 111 PHE A CA 1
ATOM 871 C C . PHE A 1 111 ? 18.281 3.145 -1.469 1 98.69 111 PHE A C 1
ATOM 873 O O . PHE A 1 111 ? 18.75 3.742 -2.441 1 98.69 111 PHE A O 1
ATOM 880 N N . SER A 1 112 ? 18.703 3.359 -0.234 1 98.19 112 SER A N 1
ATOM 881 C CA . SER A 1 112 ? 19.672 4.406 0.082 1 98.19 112 SER A CA 1
ATOM 882 C C . SER A 1 112 ? 21.047 4.09 -0.516 1 98.19 112 SER A C 1
ATOM 884 O O . SER A 1 112 ? 21.812 5 -0.818 1 98.19 112 SER A O 1
ATOM 886 N N . LYS A 1 113 ? 21.266 2.844 -0.752 1 98.5 113 LYS A N 1
ATOM 887 C CA . LYS A 1 113 ? 22.562 2.414 -1.266 1 98.5 113 LYS A CA 1
ATOM 888 C C . LYS A 1 113 ? 22.516 2.211 -2.777 1 98.5 113 LYS A C 1
ATOM 890 O O . LYS A 1 113 ? 23.547 2.021 -3.416 1 98.5 113 LYS A O 1
ATOM 895 N N . SER A 1 114 ? 21.359 2.242 -3.346 1 98.62 114 SER A N 1
ATOM 896 C CA . SER A 1 114 ? 21.203 2.039 -4.781 1 98.62 114 SER A CA 1
ATOM 897 C C . SER A 1 114 ? 21.641 3.273 -5.562 1 98.62 114 SER A C 1
ATOM 899 O O . SER A 1 114 ? 21.422 4.402 -5.125 1 98.62 114 SER A O 1
ATOM 901 N N . SER A 1 115 ? 22.219 3.072 -6.828 1 98.44 115 SER A N 1
ATOM 902 C CA . SER A 1 115 ? 22.625 4.195 -7.664 1 98.44 115 SER A CA 1
ATOM 903 C C . SER A 1 115 ? 21.406 4.949 -8.203 1 98.44 115 SER A C 1
ATOM 905 O O . SER A 1 115 ? 20.344 4.363 -8.398 1 98.44 115 SER A O 1
ATOM 907 N N . PRO A 1 116 ? 21.594 6.254 -8.477 1 97.94 116 PRO A N 1
ATOM 908 C CA . PRO A 1 116 ? 20.5 7.008 -9.094 1 97.94 116 PRO A CA 1
ATOM 909 C C . PRO A 1 116 ? 20.016 6.379 -10.398 1 97.94 116 PRO A C 1
ATOM 911 O O . PRO A 1 116 ? 18.812 6.418 -10.695 1 97.94 116 PRO A O 1
ATOM 914 N N . GLU A 1 117 ? 20.906 5.816 -11.117 1 98.38 117 GLU A N 1
ATOM 915 C CA . GLU A 1 117 ? 20.531 5.172 -12.375 1 98.38 117 GLU A CA 1
ATOM 916 C C . GLU A 1 117 ? 19.625 3.979 -12.133 1 98.38 117 GLU A C 1
ATOM 918 O O . GLU A 1 117 ? 18.609 3.818 -12.82 1 98.38 117 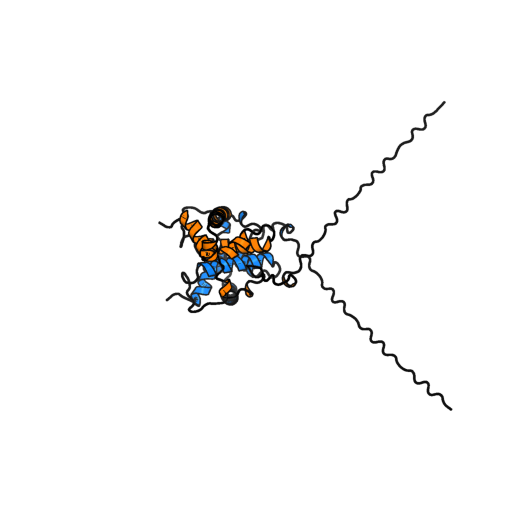GLU A O 1
ATOM 923 N N . ARG A 1 118 ? 19.891 3.236 -11.227 1 98.31 118 ARG A N 1
ATOM 924 C CA . ARG A 1 118 ? 19.062 2.078 -10.898 1 98.31 118 ARG A CA 1
ATOM 925 C C . ARG A 1 118 ? 17.703 2.51 -10.391 1 98.31 118 ARG A C 1
ATOM 927 O O . ARG A 1 118 ? 16.672 1.944 -10.789 1 98.31 118 ARG A O 1
ATOM 934 N N . LEU A 1 119 ? 17.734 3.504 -9.547 1 98.31 119 LEU A N 1
ATOM 935 C CA . LEU A 1 119 ? 16.484 4.008 -9.016 1 98.31 119 LEU A CA 1
ATOM 936 C C . LEU A 1 119 ? 15.594 4.543 -10.141 1 98.31 119 LEU A C 1
ATOM 938 O O . LEU A 1 119 ? 14.375 4.34 -10.125 1 98.31 119 LEU A O 1
ATOM 942 N N . LYS A 1 120 ? 16.172 5.156 -11.109 1 96.88 120 LYS A N 1
ATOM 943 C CA . LYS A 1 120 ? 15.422 5.777 -12.195 1 96.88 120 LYS A CA 1
ATOM 944 C C . LYS A 1 120 ? 14.891 4.727 -13.164 1 96.88 120 LYS A C 1
ATOM 946 O O . LYS A 1 120 ? 13.844 4.918 -13.781 1 96.88 120 LYS A O 1
ATOM 951 N N . ASN A 1 121 ? 15.555 3.596 -13.227 1 97.25 121 ASN A N 1
ATOM 952 C CA . ASN A 1 121 ? 15.242 2.646 -14.289 1 97.25 121 ASN A CA 1
ATOM 953 C C . ASN A 1 121 ? 14.453 1.455 -13.766 1 97.25 121 ASN A C 1
ATOM 955 O O . ASN A 1 121 ? 13.953 0.64 -14.547 1 97.25 121 ASN A O 1
ATOM 959 N N . ALA A 1 122 ? 14.258 1.33 -12.477 1 97.75 122 ALA A N 1
ATOM 960 C CA . ALA A 1 122 ? 13.516 0.221 -11.891 1 97.75 122 ALA A CA 1
ATOM 961 C C . ALA A 1 122 ? 12.188 0.699 -11.305 1 97.75 122 ALA A C 1
ATOM 963 O O . ALA A 1 122 ? 12.039 1.876 -10.969 1 97.75 122 ALA A O 1
ATOM 964 N N . GLN A 1 123 ? 11.305 -0.281 -11.25 1 97.06 123 GLN A N 1
ATOM 965 C CA . GLN A 1 123 ? 10.062 -0.009 -10.531 1 97.06 123 GLN A CA 1
ATOM 966 C C . GLN A 1 123 ? 10.25 -0.153 -9.023 1 97.06 123 GLN A C 1
ATOM 968 O O . GLN A 1 123 ? 11.062 -0.964 -8.57 1 97.06 123 GLN A O 1
ATOM 973 N N . ALA A 1 124 ? 9.445 0.63 -8.258 1 97.69 124 ALA A N 1
ATOM 974 C CA . ALA A 1 124 ? 9.516 0.593 -6.797 1 97.69 124 ALA A CA 1
ATOM 975 C C . ALA A 1 124 ? 9.289 -0.822 -6.273 1 97.69 124 ALA A C 1
ATOM 977 O O . ALA A 1 124 ? 10.07 -1.323 -5.457 1 97.69 124 ALA A O 1
ATOM 978 N N . LYS A 1 125 ? 8.25 -1.522 -6.785 1 97.62 125 LYS A N 1
ATOM 979 C CA . LYS A 1 125 ? 7.93 -2.859 -6.293 1 97.62 125 LYS A CA 1
ATOM 980 C C . LYS A 1 125 ? 9.086 -3.822 -6.531 1 97.62 125 LYS A C 1
ATOM 982 O O . LYS A 1 125 ? 9.375 -4.676 -5.691 1 97.62 125 LYS A O 1
ATOM 987 N N . THR A 1 126 ? 9.742 -3.65 -7.637 1 98.25 126 THR A N 1
ATOM 988 C CA . THR A 1 126 ? 10.844 -4.539 -7.984 1 98.25 126 THR A CA 1
ATOM 989 C C . THR A 1 126 ? 11.984 -4.414 -6.977 1 98.25 126 THR A C 1
ATOM 991 O O . THR A 1 126 ? 12.5 -5.418 -6.48 1 98.25 126 THR A O 1
ATOM 994 N N . LEU A 1 127 ? 12.336 -3.199 -6.648 1 98.75 127 LEU A N 1
ATOM 995 C CA . LEU A 1 127 ? 13.453 -3.004 -5.734 1 98.75 127 LEU A CA 1
ATOM 996 C C . LEU A 1 127 ? 13.062 -3.367 -4.305 1 98.75 127 LEU A C 1
ATOM 998 O O . LEU A 1 127 ? 13.883 -3.863 -3.537 1 98.75 127 LEU A O 1
ATOM 1002 N N . ILE A 1 128 ? 11.805 -3.152 -3.92 1 98.62 128 ILE A N 1
ATOM 1003 C CA . ILE A 1 128 ? 11.328 -3.59 -2.613 1 98.62 128 ILE A CA 1
ATOM 1004 C C . ILE A 1 128 ? 11.484 -5.102 -2.484 1 98.62 128 ILE A C 1
ATOM 1006 O O . ILE A 1 128 ? 12.062 -5.59 -1.512 1 98.62 128 ILE A O 1
ATOM 1010 N N . ILE A 1 129 ? 11.031 -5.793 -3.49 1 98.56 129 ILE A N 1
ATOM 1011 C CA . ILE A 1 129 ? 11.055 -7.25 -3.461 1 98.56 129 ILE A CA 1
ATOM 1012 C C . ILE A 1 129 ? 12.5 -7.746 -3.498 1 98.56 129 ILE A C 1
ATOM 1014 O O . ILE A 1 129 ? 12.859 -8.672 -2.771 1 98.56 129 ILE A O 1
ATOM 1018 N N . GLU A 1 130 ? 13.312 -7.117 -4.289 1 98.62 130 GLU A N 1
ATOM 1019 C CA . GLU A 1 130 ? 14.719 -7.496 -4.348 1 98.62 130 GLU A CA 1
ATOM 1020 C C . GLU A 1 130 ? 15.398 -7.316 -2.99 1 98.62 130 GLU A C 1
ATOM 1022 O O . GLU A 1 130 ? 16.188 -8.172 -2.566 1 98.62 130 GLU A O 1
ATOM 1027 N N . ALA A 1 131 ? 15.148 -6.211 -2.354 1 98.81 131 ALA A N 1
ATOM 1028 C CA . ALA A 1 131 ? 15.742 -5.938 -1.045 1 98.81 131 ALA A CA 1
ATOM 1029 C C . ALA A 1 131 ? 15.391 -7.035 -0.046 1 98.81 131 ALA A C 1
ATOM 1031 O O . ALA A 1 131 ? 16.266 -7.523 0.677 1 98.81 131 ALA A O 1
ATOM 1032 N N . LEU A 1 132 ? 14.188 -7.438 -0.022 1 98.44 132 LEU A N 1
ATOM 1033 C CA . LEU A 1 132 ? 13.727 -8.438 0.933 1 98.44 132 LEU A CA 1
ATOM 1034 C C . LEU A 1 132 ? 14.219 -9.828 0.546 1 98.44 132 LEU A C 1
ATOM 1036 O O . LEU A 1 132 ? 14.602 -10.617 1.412 1 98.44 132 LEU A O 1
ATOM 1040 N N . LYS A 1 133 ? 14.219 -10.07 -0.719 1 98.38 133 LYS A N 1
ATOM 1041 C CA . LYS A 1 133 ? 14.664 -11.367 -1.226 1 98.38 133 LYS A CA 1
ATOM 1042 C C . LYS A 1 133 ? 16.156 -11.578 -0.944 1 98.38 133 LYS A C 1
ATOM 1044 O O . LYS A 1 133 ? 16.594 -12.711 -0.732 1 98.38 133 LYS A O 1
ATOM 1049 N N . GLU A 1 134 ? 16.906 -10.547 -0.979 1 98.06 134 GLU A N 1
ATOM 1050 C CA . GLU A 1 134 ? 18.328 -10.648 -0.72 1 98.06 134 GLU A CA 1
ATOM 1051 C C . GLU A 1 134 ? 18.609 -11.219 0.671 1 98.06 134 GLU A C 1
ATOM 1053 O O . GLU A 1 134 ? 19.609 -11.906 0.883 1 98.06 134 GLU A O 1
ATOM 1058 N N . ILE A 1 135 ? 17.734 -10.969 1.574 1 97.75 135 ILE A N 1
ATOM 1059 C CA . ILE A 1 135 ? 17.922 -11.406 2.953 1 97.75 135 ILE A CA 1
ATOM 1060 C C . ILE A 1 135 ? 17.094 -12.664 3.213 1 97.75 135 ILE A C 1
ATOM 1062 O O . ILE A 1 135 ? 17.547 -13.562 3.936 1 97.75 135 ILE A O 1
ATOM 1066 N N . TYR A 1 136 ? 15.961 -12.727 2.576 1 98.06 136 TYR A N 1
ATOM 1067 C CA . TYR A 1 136 ? 15.031 -13.812 2.842 1 98.06 136 TYR A CA 1
ATOM 1068 C C . TYR A 1 136 ? 14.641 -14.531 1.553 1 98.06 136 TYR A C 1
ATOM 1070 O O . TYR A 1 136 ? 13.453 -14.594 1.206 1 98.06 136 TYR A O 1
ATOM 1078 N N . ALA A 1 137 ? 15.531 -15.148 0.902 1 97.62 137 ALA A N 1
ATOM 1079 C CA . ALA A 1 137 ? 15.266 -15.883 -0.332 1 97.62 137 ALA A CA 1
ATOM 1080 C C . ALA A 1 137 ? 14.445 -17.141 -0.056 1 97.62 137 ALA A C 1
ATOM 1082 O O . ALA A 1 137 ? 14.641 -17.797 0.969 1 97.62 137 ALA A O 1
ATOM 1083 N N . CYS A 1 138 ? 13.648 -17.359 -0.927 1 96.94 138 CYS A N 1
ATOM 1084 C CA . CYS A 1 138 ? 12.906 -18.609 -0.818 1 96.94 138 CYS A CA 1
ATOM 1085 C C . CYS A 1 138 ? 13.805 -19.812 -1.093 1 96.94 138 CYS A C 1
ATOM 1087 O O . CYS A 1 138 ? 14.703 -19.734 -1.938 1 96.94 138 CYS A O 1
ATOM 1089 N N . LYS A 1 139 ? 13.594 -20.984 -0.389 1 89.25 139 LYS A N 1
ATOM 1090 C CA . LYS A 1 139 ? 14.406 -22.188 -0.521 1 89.25 139 LYS A CA 1
ATOM 1091 C C . LYS A 1 139 ? 13.844 -23.125 -1.597 1 89.25 139 LYS A C 1
ATOM 1093 O O . LYS A 1 139 ? 12.641 -23.109 -1.859 1 89.25 139 LYS A O 1
ATOM 1098 N N . MET B 1 1 ? -40.406 80.812 -5.93 1 34.88 1 MET B N 1
ATOM 1099 C CA . MET B 1 1 ? -39.531 79.812 -6.52 1 34.88 1 MET B CA 1
ATOM 1100 C C . MET B 1 1 ? -39.25 78.688 -5.539 1 34.88 1 MET B C 1
ATOM 1102 O O . MET B 1 1 ? -38.594 78.875 -4.508 1 34.88 1 MET B O 1
ATOM 1106 N N . LYS B 1 2 ? -40.094 77.688 -5.422 1 50.41 2 LYS B N 1
ATOM 1107 C CA . LYS B 1 2 ? -40.156 76.625 -4.453 1 50.41 2 LYS B CA 1
ATOM 1108 C C . LYS B 1 2 ? -39.062 75.625 -4.707 1 50.41 2 LYS B C 1
ATOM 1110 O O . LYS B 1 2 ? -39.094 74.875 -5.699 1 50.41 2 LYS B O 1
ATOM 1115 N N . ILE B 1 3 ? -37.812 76 -4.809 1 47.53 3 ILE B N 1
ATOM 1116 C CA . ILE B 1 3 ? -36.969 74.875 -5.141 1 47.53 3 ILE B CA 1
ATOM 1117 C C . ILE B 1 3 ? -37.094 73.75 -4.078 1 47.53 3 ILE B C 1
ATOM 1119 O O . ILE B 1 3 ? -37.156 74.062 -2.881 1 47.53 3 ILE B O 1
ATOM 1123 N N . HIS B 1 4 ? -37.5 72.5 -4.527 1 53.78 4 HIS B N 1
ATOM 1124 C CA . HIS B 1 4 ? -37.5 71.062 -4.199 1 53.78 4 HIS B CA 1
ATOM 1125 C C . HIS B 1 4 ? -36.125 70.625 -3.68 1 53.78 4 HIS B C 1
ATOM 1127 O O . HIS B 1 4 ? -35.125 70.812 -4.344 1 53.78 4 HIS B O 1
ATOM 1133 N N . LEU B 1 5 ? -35.969 70.5 -2.324 1 48.97 5 LEU B N 1
ATOM 1134 C CA . LEU B 1 5 ? -34.781 69.938 -1.653 1 48.97 5 LEU B CA 1
ATOM 1135 C C . LEU B 1 5 ? -34.656 68.5 -1.971 1 48.97 5 LEU B C 1
ATOM 1137 O O . LEU B 1 5 ? -35.531 67.688 -1.655 1 48.97 5 LEU B O 1
ATOM 1141 N N . ALA B 1 6 ? -34.031 68.188 -3.09 1 47.44 6 ALA B N 1
ATOM 1142 C CA . ALA B 1 6 ? -33.75 66.75 -3.41 1 47.44 6 ALA B CA 1
ATOM 1143 C C . ALA B 1 6 ? -32.812 66.125 -2.375 1 47.44 6 ALA B C 1
ATOM 1145 O O . ALA B 1 6 ? -31.688 66.625 -2.162 1 47.44 6 ALA B O 1
ATOM 1146 N N . LEU B 1 7 ? -33.344 65.438 -1.35 1 49.97 7 LEU B N 1
ATOM 1147 C CA . LEU B 1 7 ? -32.594 64.688 -0.368 1 49.97 7 LEU B CA 1
ATOM 1148 C C . LEU B 1 7 ? -31.844 63.531 -1.039 1 49.97 7 LEU B C 1
ATOM 1150 O O . LEU B 1 7 ? -32.438 62.719 -1.717 1 49.97 7 LEU B O 1
ATOM 1154 N N . ALA B 1 8 ? -30.594 63.719 -1.481 1 51.44 8 ALA B N 1
ATOM 1155 C CA . ALA B 1 8 ? -29.734 62.656 -1.988 1 51.44 8 ALA B CA 1
ATOM 1156 C C . ALA B 1 8 ? -29.469 61.625 -0.917 1 51.44 8 ALA B C 1
ATOM 1158 O O . ALA B 1 8 ? -28.906 61.938 0.143 1 51.44 8 ALA B O 1
ATOM 1159 N N . SER B 1 9 ? -30.25 60.562 -0.792 1 51.25 9 SER B N 1
ATOM 1160 C CA . SER B 1 9 ? -30.016 59.406 0.068 1 51.25 9 SER B CA 1
ATOM 1161 C C . SER B 1 9 ? -28.688 58.719 -0.272 1 51.25 9 SER B 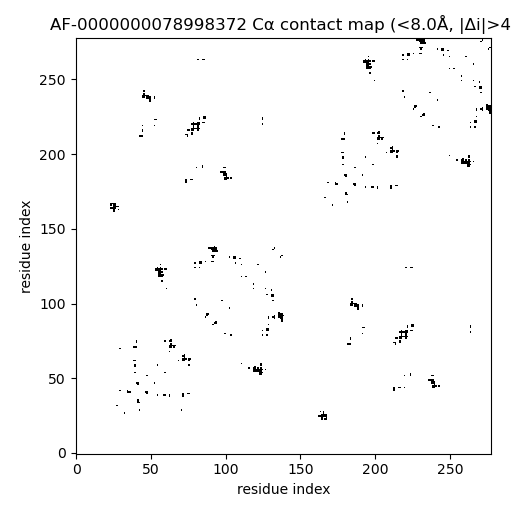C 1
ATOM 1163 O O . SER B 1 9 ? -28.516 58.25 -1.391 1 51.25 9 SER B O 1
ATOM 1165 N N . ALA B 1 10 ? -27.562 59.125 0.294 1 50.38 10 ALA B N 1
ATOM 1166 C CA . ALA B 1 10 ? -26.328 58.375 0.166 1 50.38 10 ALA B CA 1
ATOM 1167 C C . ALA B 1 10 ? -26.469 56.969 0.746 1 50.38 10 ALA B C 1
ATOM 1169 O O . ALA B 1 10 ? -26.719 56.812 1.94 1 50.38 10 ALA B O 1
ATOM 1170 N N . LEU B 1 11 ? -26.891 55.969 -0.079 1 52.59 11 LEU B N 1
ATOM 1171 C CA . LEU B 1 11 ? -26.859 54.562 0.306 1 52.59 11 LEU B CA 1
ATOM 1172 C C . LEU B 1 11 ? -25.438 54.125 0.665 1 52.59 11 LEU B C 1
ATOM 1174 O O . LEU B 1 11 ? -24.562 54.094 -0.196 1 52.59 11 LEU B O 1
ATOM 1178 N N . LEU B 1 12 ? -25.016 54.312 1.903 1 48.94 12 LEU B N 1
ATOM 1179 C CA . LEU B 1 12 ? -23.781 53.719 2.4 1 48.94 12 LEU B CA 1
ATOM 1180 C C . LEU B 1 12 ? -23.859 52.188 2.35 1 48.94 12 LEU B C 1
ATOM 1182 O O . LEU B 1 12 ? -24.688 51.594 3.035 1 48.94 12 LEU B O 1
ATOM 1186 N N . ALA B 1 13 ? -23.484 51.625 1.246 1 48.41 13 ALA B N 1
ATOM 1187 C CA . ALA B 1 13 ? -23.297 50.188 1.184 1 48.41 13 ALA B CA 1
ATOM 1188 C C . ALA B 1 13 ? -22.219 49.719 2.17 1 48.41 13 ALA B C 1
ATOM 1190 O O . ALA B 1 13 ? -21.047 50.094 2.035 1 48.41 13 ALA B O 1
ATOM 1191 N N . LEU B 1 14 ? -22.578 49.5 3.373 1 50.19 14 LEU B N 1
ATOM 1192 C CA . LEU B 1 14 ? -21.703 48.75 4.262 1 50.19 14 LEU B CA 1
ATOM 1193 C C . LEU B 1 14 ? -21.266 47.438 3.613 1 50.19 14 LEU B C 1
ATOM 1195 O O . LEU B 1 14 ? -22.094 46.562 3.318 1 50.19 14 LEU B O 1
ATOM 1199 N N . SER B 1 15 ? -20.203 47.5 2.92 1 48.09 15 SER B N 1
ATOM 1200 C CA . SER B 1 15 ? -19.562 46.219 2.529 1 48.09 15 SER B CA 1
ATOM 1201 C C . SER B 1 15 ? -19.281 45.344 3.742 1 48.09 15 SER B C 1
ATOM 1203 O O . SER B 1 15 ? -18.453 45.688 4.582 1 48.09 15 SER B O 1
ATOM 1205 N N . ALA B 1 16 ? -20.328 44.656 4.199 1 45.22 16 ALA B N 1
ATO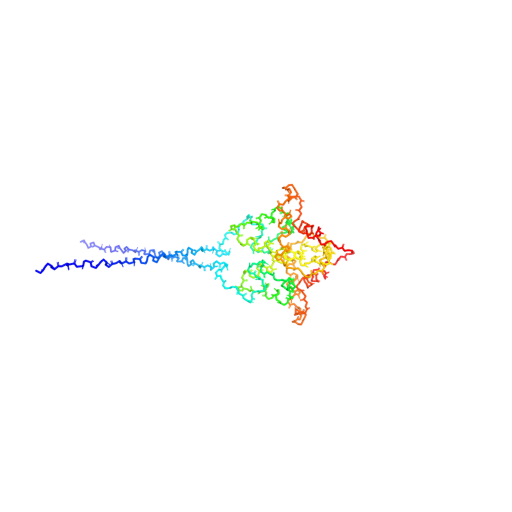M 1206 C CA . ALA B 1 16 ? -20.016 43.531 5.086 1 45.22 16 ALA B CA 1
ATOM 1207 C C . ALA B 1 16 ? -18.891 42.688 4.508 1 45.22 16 ALA B C 1
ATOM 1209 O O . ALA B 1 16 ? -19.094 41.938 3.539 1 45.22 16 ALA B O 1
ATOM 1210 N N . MET B 1 17 ? -17.703 43.219 4.5 1 43.06 17 MET B N 1
ATOM 1211 C CA . MET B 1 17 ? -16.641 42.219 4.32 1 43.06 17 MET B CA 1
ATOM 1212 C C . MET B 1 17 ? -16.828 41.031 5.25 1 43.06 17 MET B C 1
ATOM 1214 O O . MET B 1 17 ? -16.766 41.188 6.473 1 43.06 17 MET B O 1
ATOM 1218 N N . SER B 1 18 ? -17.828 40.156 4.953 1 43.62 18 SER B N 1
ATOM 1219 C CA . SER B 1 18 ? -17.734 38.844 5.609 1 43.62 18 SER B CA 1
ATOM 1220 C C . SER B 1 18 ? -16.297 38.406 5.75 1 43.62 18 SER B C 1
ATOM 1222 O O . SER B 1 18 ? -15.609 38.156 4.75 1 43.62 18 SER B O 1
ATOM 1224 N N . ALA B 1 19 ? -15.617 38.906 6.781 1 41.38 19 ALA B N 1
ATOM 1225 C CA . ALA B 1 19 ? -14.406 38.188 7.188 1 41.38 19 ALA B CA 1
ATOM 1226 C C . ALA B 1 19 ? -14.648 36.688 7.215 1 41.38 19 ALA B C 1
ATOM 1228 O O . ALA B 1 19 ? -15.367 36.188 8.086 1 41.38 19 ALA B O 1
ATOM 1229 N N . ALA B 1 20 ? -14.719 36.094 6.047 1 42.22 20 ALA B N 1
ATOM 1230 C CA . ALA B 1 20 ? -14.609 34.656 6.086 1 42.22 20 ALA B CA 1
ATOM 1231 C C . ALA B 1 20 ? -13.547 34.188 7.09 1 42.22 20 ALA B C 1
ATOM 1233 O O . ALA B 1 20 ? -12.352 34.438 6.887 1 42.22 20 ALA B O 1
ATOM 1234 N N . SER B 1 21 ? -13.883 34.188 8.391 1 36.44 21 SER B N 1
ATOM 1235 C CA . SER B 1 21 ? -13.008 33.531 9.352 1 36.44 21 SER B CA 1
ATOM 1236 C C . SER B 1 21 ? -12.555 32.156 8.828 1 36.44 21 SER B C 1
ATOM 1238 O O . SER B 1 21 ? -13.383 31.312 8.492 1 36.44 21 SER B O 1
ATOM 1240 N N . THR B 1 22 ? -11.586 32.156 8.078 1 35.53 22 THR B N 1
ATOM 1241 C CA . THR B 1 22 ? -10.961 30.891 7.77 1 35.53 22 THR B CA 1
ATOM 1242 C C . THR B 1 22 ? -10.68 30.094 9.047 1 35.53 22 THR B C 1
ATOM 1244 O O . THR B 1 22 ? -9.906 30.547 9.898 1 35.53 22 THR B O 1
ATOM 1247 N N . THR B 1 23 ? -11.703 29.562 9.609 1 31.73 23 THR B N 1
ATOM 1248 C CA . THR B 1 23 ? -11.438 28.625 10.711 1 31.73 23 THR B CA 1
ATOM 1249 C C . THR B 1 23 ? -10.258 27.719 10.375 1 31.73 23 THR B C 1
ATOM 1251 O O . THR B 1 23 ? -10.219 27.125 9.297 1 31.73 23 THR B O 1
ATOM 1254 N N . VAL B 1 24 ? -9.125 28.094 10.711 1 29.41 24 VAL B N 1
ATOM 1255 C CA . VAL B 1 24 ? -7.918 27.281 10.648 1 29.41 24 VAL B CA 1
ATOM 1256 C C . VAL B 1 24 ? -8.078 26.031 11.523 1 29.41 24 VAL B C 1
ATOM 1258 O O . VAL B 1 24 ? -8.32 26.156 12.734 1 29.41 24 VAL B O 1
ATOM 1261 N N . TYR B 1 25 ? -8.656 25 11.055 1 28.83 25 TYR B N 1
ATOM 1262 C CA . TYR B 1 25 ? -8.648 23.766 11.828 1 28.83 25 TYR B CA 1
ATOM 1263 C C . TYR B 1 25 ? -7.227 23.297 12.094 1 28.83 25 TYR B C 1
ATOM 1265 O O . TYR B 1 25 ? -6.383 23.312 11.195 1 28.83 25 TYR B O 1
ATOM 1273 N N . GLU B 1 26 ? -6.707 23.484 13.273 1 29.83 26 GLU B N 1
ATOM 1274 C CA . GLU B 1 26 ? -5.469 22.906 13.789 1 29.83 26 GLU B CA 1
ATOM 1275 C C . GLU B 1 26 ? -5.539 21.375 13.805 1 29.83 26 GLU B C 1
ATOM 1277 O O . GLU B 1 26 ? -6.426 20.797 14.43 1 29.83 26 GLU B O 1
ATOM 1282 N N . TYR B 1 27 ? -5.324 20.812 12.602 1 32.06 27 TYR B N 1
ATOM 1283 C CA . TYR B 1 27 ? -5.25 19.375 12.766 1 32.06 27 TYR B CA 1
ATOM 1284 C C . TYR B 1 27 ? -4.141 18.984 13.734 1 32.06 27 TYR B C 1
ATOM 1286 O O . TYR B 1 27 ? -3.037 19.531 13.672 1 32.06 27 TYR B O 1
ATOM 1294 N N . PRO B 1 28 ? -4.352 18.453 14.836 1 35.56 28 PRO B N 1
ATOM 1295 C CA . PRO B 1 28 ? -3.268 18.031 15.719 1 35.56 28 PRO B CA 1
ATOM 1296 C C . PRO B 1 28 ? -2.156 17.297 14.984 1 35.56 28 PRO B C 1
ATOM 1298 O O . PRO B 1 28 ? -2.416 16.625 13.977 1 35.56 28 PRO B O 1
ATOM 1301 N N . ARG B 1 29 ? -0.942 17.734 15.07 1 35.16 29 ARG B N 1
ATOM 1302 C CA . ARG B 1 29 ? 0.19 16.953 14.594 1 35.16 29 ARG B CA 1
ATOM 1303 C C . ARG B 1 29 ? -0.038 15.469 14.828 1 35.16 29 ARG B C 1
ATOM 1305 O O . ARG B 1 29 ? -0.748 15.078 15.758 1 35.16 29 ARG B O 1
ATOM 1312 N N . ALA B 1 30 ? 0.167 14.719 13.75 1 36.94 30 ALA B N 1
ATOM 1313 C CA . ALA B 1 30 ? -0.01 13.273 13.898 1 36.94 30 ALA B CA 1
ATOM 1314 C C . ALA B 1 30 ? 0.475 12.789 15.258 1 36.94 30 ALA B C 1
ATOM 1316 O O . ALA B 1 30 ? -0.189 11.984 15.914 1 36.94 30 ALA B O 1
ATOM 1317 N N . GLU B 1 31 ? 1.586 13.242 15.695 1 36.09 31 GLU B N 1
ATOM 1318 C CA . GLU B 1 31 ? 2.1 12.906 17.016 1 36.09 31 GLU B CA 1
ATOM 1319 C C . GLU B 1 31 ? 1.105 13.297 18.109 1 36.09 31 GLU B C 1
ATOM 1321 O O . GLU B 1 31 ? 1.168 12.781 19.234 1 36.09 31 GLU B O 1
ATOM 1326 N N . ASP B 1 32 ? 0.486 14.312 17.891 1 38.5 32 ASP B N 1
ATOM 1327 C CA . ASP B 1 32 ? -0.359 14.797 18.984 1 38.5 32 ASP B CA 1
ATOM 1328 C C . ASP B 1 32 ? -1.748 14.164 18.922 1 38.5 32 ASP B C 1
ATOM 1330 O O . ASP B 1 32 ? -2.6 14.445 19.766 1 38.5 32 ASP B O 1
ATOM 1334 N N . LEU B 1 33 ? -2.109 13.594 17.656 1 40.34 33 LEU B N 1
ATOM 1335 C CA . LEU B 1 33 ? -3.416 12.945 17.703 1 40.34 33 LEU B CA 1
ATOM 1336 C C . LEU B 1 33 ? -3.359 11.664 18.516 1 40.34 33 LEU B C 1
ATOM 1338 O O . LEU B 1 33 ? -2.33 10.984 18.547 1 40.34 33 LEU B O 1
ATOM 1342 N N . PRO B 1 34 ? -4.164 11.406 19.328 1 38.19 34 PRO B N 1
ATOM 1343 C CA . PRO B 1 34 ? -4.133 10.18 20.125 1 38.19 34 PRO B CA 1
ATOM 1344 C C . PRO B 1 34 ? -3.975 8.922 19.281 1 38.19 34 PRO B C 1
ATOM 1346 O O . PRO B 1 34 ? -4.383 8.906 18.109 1 38.19 34 PRO B O 1
ATOM 1349 N N . GLU B 1 35 ? -2.885 8.148 19.422 1 43.41 35 GLU B N 1
ATOM 1350 C CA . GLU B 1 35 ? -2.779 6.793 18.906 1 43.41 35 GLU B CA 1
ATOM 1351 C C . GLU B 1 35 ? -4.152 6.141 18.781 1 43.41 35 GLU B C 1
ATOM 1353 O O . GLU B 1 35 ? -4.836 5.926 19.781 1 43.41 35 GLU B O 1
ATOM 1358 N N . ASP B 1 36 ? -4.91 6.488 17.859 1 44.41 36 ASP B N 1
ATOM 1359 C CA . ASP B 1 36 ? -6.25 5.914 17.781 1 44.41 36 ASP B CA 1
ATOM 1360 C C . ASP B 1 36 ? -6.191 4.387 17.766 1 44.41 36 ASP B C 1
ATOM 1362 O O . ASP B 1 36 ? -5.664 3.795 16.812 1 44.41 36 ASP B O 1
ATOM 1366 N N . SER B 1 37 ? -6.188 3.83 18.844 1 50 37 SER B N 1
ATOM 1367 C CA . SER B 1 37 ? -6.297 2.391 19.047 1 50 37 SER B CA 1
ATOM 1368 C C . SER B 1 37 ? -7.234 1.754 18.031 1 50 37 SER B C 1
ATOM 1370 O O . SER B 1 37 ? -7.191 0.542 17.812 1 50 37 SER B O 1
ATOM 1372 N N . ARG B 1 38 ? -8.086 2.553 17.406 1 50.25 38 ARG B N 1
ATOM 1373 C CA . ARG B 1 38 ? -9.07 1.954 16.516 1 50.25 38 ARG B CA 1
ATOM 1374 C C . ARG B 1 38 ? -8.609 2.035 15.055 1 50.25 38 ARG B C 1
ATOM 1376 O O . ARG B 1 38 ? -9.289 1.535 14.156 1 50.25 38 ARG B O 1
ATOM 1383 N N . ALA B 1 39 ? -7.387 2.592 14.992 1 64.38 39 ALA B N 1
ATOM 1384 C CA . ALA B 1 39 ? -6.91 2.719 13.617 1 64.38 39 ALA B CA 1
ATOM 1385 C C . ALA B 1 39 ? -6.418 1.376 13.086 1 64.38 39 ALA B C 1
ATOM 1387 O O . ALA B 1 39 ? -5.742 0.629 13.797 1 64.38 39 ALA B O 1
ATOM 1388 N N . VAL B 1 40 ? -6.973 0.947 12.016 1 66.88 40 VAL B N 1
ATOM 1389 C CA . VAL B 1 40 ? -6.535 -0.262 11.32 1 66.88 40 VAL B CA 1
ATOM 1390 C C . VAL B 1 40 ? -5.062 -0.135 10.938 1 66.88 40 VAL B C 1
ATOM 1392 O O . VAL B 1 40 ? -4.289 -1.083 11.102 1 66.88 40 VAL B O 1
ATOM 1395 N N . PHE B 1 41 ? -4.836 1.091 10.422 1 73.31 41 PHE B N 1
ATOM 1396 C CA . PHE B 1 41 ? -3.451 1.395 10.07 1 73.31 41 PHE B CA 1
ATOM 1397 C C . PHE B 1 41 ? -2.855 2.402 11.047 1 73.31 41 PHE B C 1
ATOM 1399 O O . PHE B 1 41 ? -3.473 3.43 11.336 1 73.31 41 PHE B O 1
ATOM 1406 N N . PRO B 1 42 ? -1.72 1.918 11.57 1 64.88 42 PRO B N 1
ATOM 1407 C CA . PRO B 1 42 ? -1.11 2.875 12.5 1 64.88 42 PRO B CA 1
ATOM 1408 C C . PRO B 1 42 ? -0.662 4.16 11.805 1 64.88 42 PRO B C 1
ATOM 1410 O O . PRO B 1 42 ? -0.534 4.191 10.578 1 64.88 42 PRO B O 1
ATOM 1413 N N . ARG B 1 43 ? -0.663 5.137 12.508 1 62.94 43 ARG B N 1
ATOM 1414 C CA . ARG B 1 43 ? -0.165 6.418 12.023 1 62.94 43 ARG B CA 1
ATOM 1415 C C . ARG B 1 43 ? 1.232 6.273 11.43 1 62.94 43 ARG B C 1
ATOM 1417 O O . ARG B 1 43 ? 1.552 6.902 10.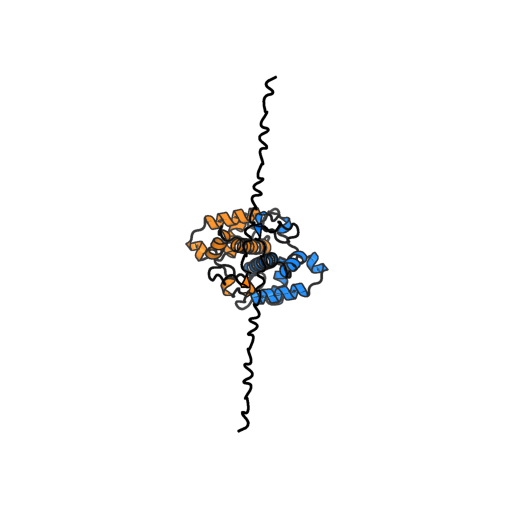414 1 62.94 43 ARG B O 1
ATOM 1424 N N . ASP B 1 44 ? 1.963 5.48 12.164 1 61.75 44 ASP B N 1
ATOM 1425 C CA . ASP B 1 44 ? 3.33 5.18 11.75 1 61.75 44 ASP B CA 1
ATOM 1426 C C . ASP B 1 44 ? 3.502 3.689 11.469 1 61.75 44 ASP B C 1
ATOM 1428 O O . ASP B 1 44 ? 3.279 2.854 12.344 1 61.75 44 ASP B O 1
ATOM 1432 N N . PRO B 1 45 ? 3.785 3.465 10.195 1 60.97 45 PRO B N 1
ATOM 1433 C CA . PRO B 1 45 ? 3.977 2.045 9.883 1 60.97 45 PRO B CA 1
ATOM 1434 C C . PRO B 1 45 ? 5.016 1.379 10.789 1 60.97 45 PRO B C 1
ATOM 1436 O O . PRO B 1 45 ? 5 0.157 10.953 1 60.97 45 PRO B O 1
ATOM 1439 N N . ALA B 1 46 ? 5.914 2.242 11.281 1 62.03 46 ALA B N 1
ATOM 1440 C CA . ALA B 1 46 ? 6.875 1.658 12.211 1 62.03 46 ALA B CA 1
ATOM 1441 C C . ALA B 1 46 ? 6.168 1.053 13.422 1 62.03 46 ALA B C 1
ATOM 1443 O O . ALA B 1 46 ? 6.746 0.239 14.141 1 62.03 46 ALA B O 1
ATOM 1444 N N . LEU B 1 47 ? 5 1.447 13.508 1 67.69 47 LEU B N 1
ATOM 1445 C CA . LEU B 1 47 ? 4.234 0.972 14.656 1 67.69 47 LEU B CA 1
ATOM 1446 C C . LEU B 1 47 ? 3.461 -0.295 14.305 1 67.69 47 LEU B C 1
ATOM 1448 O O . LEU B 1 47 ? 2.834 -0.903 15.18 1 67.69 47 LEU B O 1
ATOM 1452 N N . LEU B 1 48 ? 3.625 -0.664 13.062 1 72.56 48 LEU B N 1
ATOM 1453 C CA . LEU B 1 48 ? 2.98 -1.913 12.672 1 72.56 48 LEU B CA 1
ATOM 1454 C C . LEU B 1 48 ? 3.709 -3.111 13.266 1 72.56 48 LEU B C 1
ATOM 1456 O O . LEU B 1 48 ? 4.941 -3.154 13.273 1 72.56 48 LEU B O 1
ATOM 1460 N N . THR B 1 49 ? 2.943 -3.955 13.969 1 70.56 49 THR B N 1
ATOM 1461 C CA . THR B 1 49 ? 3.473 -5.211 14.492 1 70.56 49 THR B CA 1
ATOM 1462 C C . THR B 1 49 ? 3.361 -6.316 13.445 1 70.56 49 THR B C 1
ATOM 1464 O O . THR B 1 49 ? 2.779 -6.117 12.375 1 70.56 49 THR B O 1
ATOM 1467 N N . SER B 1 50 ? 3.977 -7.484 13.703 1 71.12 50 SER B N 1
ATOM 1468 C CA . SER B 1 50 ? 3.934 -8.617 12.781 1 71.12 50 SER B CA 1
ATOM 1469 C C . SER B 1 50 ? 2.498 -9.07 12.539 1 71.12 50 SER B C 1
ATOM 1471 O O . SER B 1 50 ? 2.166 -9.523 11.438 1 71.12 50 SER B O 1
ATOM 1473 N N . LEU B 1 51 ? 1.718 -8.883 13.57 1 65.25 51 LEU B N 1
ATOM 1474 C CA . LEU B 1 51 ? 0.318 -9.273 13.453 1 65.25 51 LEU B CA 1
ATOM 1475 C C . LEU B 1 51 ? -0.455 -8.281 12.594 1 65.25 51 LEU B C 1
ATOM 1477 O O . LEU B 1 51 ? -1.423 -8.648 11.93 1 65.25 51 LEU B O 1
ATOM 1481 N N . ASP B 1 52 ? 0.052 -7.164 12.609 1 65.12 52 ASP B N 1
ATOM 1482 C CA . ASP B 1 52 ? -0.628 -6.109 11.867 1 65.12 52 ASP B CA 1
ATOM 1483 C C . ASP B 1 52 ? -0.381 -6.25 10.367 1 65.12 52 ASP B C 1
ATOM 1485 O O . ASP B 1 52 ? -1.133 -5.703 9.555 1 65.12 52 ASP B O 1
ATOM 1489 N N . SER B 1 53 ? 0.633 -6.941 10.102 1 65.31 53 SER B N 1
ATOM 1490 C CA . SER B 1 53 ? 0.896 -7.098 8.672 1 65.31 53 SER B CA 1
ATOM 1491 C C . SER B 1 53 ? -0.068 -8.094 8.039 1 65.31 53 SER B C 1
ATOM 1493 O O . SER B 1 53 ? -0.186 -8.156 6.812 1 65.31 53 SER B O 1
ATOM 1495 N N . ARG B 1 54 ? -0.77 -8.766 8.875 1 81.69 54 ARG B N 1
ATOM 1496 C CA . ARG B 1 54 ? -1.813 -9.672 8.398 1 81.69 54 ARG B CA 1
ATOM 1497 C C . ARG B 1 54 ? -3.197 -9.055 8.586 1 81.69 54 ARG B C 1
ATOM 1499 O O . ARG B 1 54 ? -4.023 -9.594 9.328 1 81.69 54 ARG B O 1
ATOM 1506 N N . ILE B 1 55 ? -3.416 -8.016 7.902 1 89.31 55 ILE B N 1
ATOM 1507 C CA . ILE B 1 55 ? -4.656 -7.254 8.031 1 89.31 55 ILE B CA 1
ATOM 1508 C C . ILE B 1 55 ? -5.824 -8.078 7.496 1 89.31 55 ILE B C 1
ATOM 1510 O O . ILE B 1 55 ? -5.766 -8.602 6.379 1 89.31 55 ILE B O 1
ATOM 1514 N N . THR B 1 56 ? -6.855 -8.227 8.359 1 93.56 56 THR B N 1
ATOM 1515 C CA . THR B 1 56 ? -8.047 -8.938 7.895 1 93.56 56 THR B CA 1
ATOM 1516 C C . THR B 1 56 ? -8.797 -8.109 6.852 1 93.56 56 THR B C 1
ATOM 1518 O O . THR B 1 56 ? -8.703 -6.883 6.848 1 93.56 56 THR B O 1
ATOM 1521 N N . ALA B 1 57 ? -9.531 -8.805 6.055 1 97.44 57 ALA B N 1
ATOM 1522 C CA . ALA B 1 57 ? -10.352 -8.109 5.059 1 97.44 57 ALA B CA 1
ATOM 1523 C C . ALA B 1 57 ? -11.383 -7.211 5.727 1 97.44 57 ALA B C 1
ATOM 1525 O O . ALA B 1 57 ? -11.703 -6.137 5.219 1 97.44 57 ALA B O 1
ATOM 1526 N N . ALA B 1 58 ? -11.844 -7.629 6.867 1 96.06 58 ALA B N 1
ATOM 1527 C CA . ALA B 1 58 ? -12.836 -6.832 7.586 1 96.06 58 ALA B CA 1
ATOM 1528 C C . ALA B 1 58 ? -12.242 -5.496 8.039 1 96.06 58 ALA B C 1
ATOM 1530 O O . ALA B 1 58 ? -12.852 -4.445 7.824 1 96.06 58 ALA B O 1
ATOM 1531 N N . ARG B 1 59 ? -11.125 -5.543 8.656 1 93.06 59 ARG B N 1
ATOM 1532 C CA . ARG B 1 59 ? -10.477 -4.328 9.141 1 93.06 59 ARG B CA 1
ATOM 1533 C C . ARG B 1 59 ? -10.078 -3.426 7.973 1 93.06 59 ARG B C 1
ATOM 1535 O O . ARG B 1 59 ? -10.281 -2.209 8.031 1 93.06 59 ARG B O 1
ATOM 1542 N N . PHE B 1 60 ? -9.562 -3.969 6.996 1 95.31 60 PHE B N 1
ATOM 1543 C CA . PHE B 1 60 ? -9.18 -3.232 5.797 1 95.31 60 PHE B CA 1
ATOM 1544 C C . PHE B 1 60 ? -10.391 -2.523 5.191 1 95.31 60 PHE B C 1
ATOM 1546 O O . PHE B 1 60 ? -10.328 -1.327 4.902 1 95.31 60 PHE B O 1
ATOM 1553 N N . PHE B 1 61 ? -11.438 -3.285 4.984 1 96.56 61 PHE B N 1
ATOM 1554 C CA . PHE B 1 61 ? -12.602 -2.734 4.309 1 96.56 61 PHE B CA 1
ATOM 1555 C C . PHE B 1 61 ? -13.242 -1.635 5.145 1 96.56 61 PHE B C 1
ATOM 1557 O O . PHE B 1 61 ? -13.766 -0.658 4.602 1 96.56 61 PHE B O 1
ATOM 1564 N N . ASN B 1 62 ? -13.156 -1.788 6.441 1 93.5 62 ASN B N 1
ATOM 1565 C CA . ASN B 1 62 ? -13.633 -0.731 7.324 1 93.5 62 ASN B CA 1
ATOM 1566 C C . ASN B 1 62 ? -12.859 0.566 7.121 1 93.5 62 ASN B C 1
ATOM 1568 O O . ASN B 1 62 ? -13.445 1.649 7.098 1 93.5 62 ASN B O 1
ATOM 1572 N N . ALA B 1 63 ? -11.609 0.443 6.996 1 91.75 63 ALA B N 1
ATOM 1573 C CA . ALA B 1 63 ? -10.781 1.618 6.734 1 91.75 63 ALA B CA 1
ATOM 1574 C C . ALA B 1 63 ? -11.062 2.188 5.348 1 91.75 63 ALA B C 1
ATOM 1576 O O . ALA B 1 63 ? -11.172 3.404 5.18 1 91.75 63 ALA B O 1
ATOM 1577 N N . TRP B 1 64 ? -11.242 1.311 4.438 1 94.25 64 TRP B N 1
ATOM 1578 C CA . TRP B 1 64 ? -11.344 1.672 3.025 1 94.25 64 TRP B CA 1
ATOM 1579 C C . TRP B 1 64 ? -12.672 2.363 2.736 1 94.25 64 TRP B C 1
ATOM 1581 O O . TRP B 1 64 ? -12.75 3.223 1.855 1 94.25 64 TRP B O 1
ATOM 1591 N N . SER B 1 65 ? -13.633 2.051 3.508 1 92.88 65 SER B N 1
ATOM 1592 C CA . SER B 1 65 ? -14.969 2.582 3.277 1 92.88 65 SER B CA 1
ATOM 1593 C C . SER B 1 65 ? -15.289 3.711 4.25 1 92.88 65 SER B C 1
ATOM 1595 O O . SER B 1 65 ? -16.406 4.223 4.262 1 92.88 65 SER B O 1
ATOM 1597 N N . ASN B 1 66 ? -14.297 4.062 5.051 1 87.06 66 ASN B N 1
ATOM 1598 C CA . ASN B 1 66 ? -14.539 5.062 6.086 1 87.06 66 ASN B CA 1
ATOM 1599 C C . ASN B 1 66 ? -14.672 6.461 5.492 1 87.06 66 ASN B C 1
ATOM 1601 O O . ASN B 1 66 ? -13.664 7.102 5.18 1 87.06 66 ASN B O 1
ATOM 1605 N N . ARG B 1 67 ? -15.828 6.98 5.375 1 84.62 67 ARG B N 1
ATOM 1606 C CA . ARG B 1 67 ? -16.078 8.25 4.707 1 84.62 67 ARG B CA 1
ATOM 1607 C C . ARG B 1 67 ? -15.656 9.422 5.582 1 84.62 67 ARG B C 1
ATOM 1609 O O . ARG B 1 67 ? -15.43 10.531 5.078 1 84.62 67 ARG B O 1
ATOM 1616 N N . GLN B 1 68 ? -15.516 9.188 6.859 1 81.31 68 GLN B N 1
ATOM 1617 C CA . GLN B 1 68 ? -15.25 10.273 7.797 1 81.31 68 GLN B CA 1
ATOM 1618 C C . GLN B 1 68 ? -13.75 10.43 8.039 1 81.31 68 GLN B C 1
ATOM 1620 O O . GLN B 1 68 ? -13.297 11.484 8.492 1 81.31 68 GLN B O 1
ATOM 1625 N N . ASN B 1 69 ? -13.094 9.422 7.758 1 80.56 69 ASN B N 1
ATOM 1626 C CA . ASN B 1 69 ? -11.664 9.422 8.047 1 80.56 69 ASN B CA 1
ATOM 1627 C C . ASN B 1 69 ? -10.836 9.281 6.77 1 80.56 69 ASN B C 1
ATOM 1629 O O . ASN B 1 69 ? -10.469 8.172 6.379 1 80.56 69 ASN B O 1
ATOM 1633 N N . GLU B 1 70 ? -10.492 10.344 6.211 1 79.06 70 GLU B N 1
ATOM 1634 C CA . GLU B 1 70 ? -9.789 10.375 4.938 1 79.06 70 GLU B CA 1
ATOM 1635 C C . GLU B 1 70 ? -8.406 9.734 5.059 1 79.06 70 GLU B C 1
ATOM 1637 O O . GLU B 1 70 ? -7.941 9.055 4.141 1 79.06 70 GLU B O 1
ATOM 1642 N N . ARG B 1 71 ? -7.785 10.016 6.227 1 80.94 71 ARG B N 1
ATOM 1643 C CA . ARG B 1 71 ? -6.449 9.469 6.43 1 80.94 71 ARG B CA 1
ATOM 1644 C C . ARG B 1 71 ? -6.469 7.945 6.367 1 80.94 71 ARG B C 1
ATOM 1646 O O . ARG B 1 71 ? -5.609 7.332 5.73 1 80.94 71 ARG B O 1
ATOM 1653 N N . GLU B 1 72 ? -7.422 7.383 6.977 1 85.06 72 GLU B N 1
ATOM 1654 C CA . GLU B 1 72 ? -7.551 5.93 6.957 1 85.06 72 GLU B CA 1
ATOM 1655 C C . GLU B 1 72 ? -7.871 5.422 5.555 1 85.06 72 GLU B C 1
ATOM 1657 O O . GLU B 1 72 ? -7.367 4.375 5.141 1 85.06 72 GLU B O 1
ATOM 1662 N N . ARG B 1 73 ? -8.633 6.129 4.852 1 88.94 73 ARG B N 1
ATOM 1663 C CA . ARG B 1 73 ? -8.969 5.727 3.49 1 88.94 73 ARG B CA 1
ATOM 1664 C C . ARG B 1 73 ? -7.742 5.793 2.584 1 88.94 73 ARG B C 1
ATOM 1666 O O . ARG B 1 73 ? -7.531 4.914 1.746 1 88.94 73 ARG B O 1
ATOM 1673 N N . ILE B 1 74 ? -6.984 6.816 2.775 1 85.75 74 ILE B N 1
ATOM 1674 C CA . ILE B 1 74 ? -5.773 6.98 1.976 1 85.75 74 ILE B CA 1
ATOM 1675 C C . ILE B 1 74 ? -4.805 5.836 2.264 1 85.75 74 ILE B C 1
ATOM 1677 O O . ILE B 1 74 ? -4.215 5.27 1.342 1 85.75 74 ILE B O 1
ATOM 1681 N N . LYS B 1 75 ? -4.66 5.535 3.508 1 88.69 75 LYS B N 1
ATOM 1682 C CA . LYS B 1 75 ? -3.789 4.422 3.869 1 88.69 75 LYS B CA 1
ATOM 1683 C C . LYS B 1 75 ? -4.273 3.115 3.244 1 88.69 75 LYS B C 1
ATOM 1685 O O . LYS B 1 75 ? -3.479 2.365 2.67 1 88.69 75 LYS B O 1
ATOM 1690 N N . ALA B 1 76 ? -5.551 2.852 3.299 1 92.38 76 ALA B N 1
ATOM 1691 C CA . ALA B 1 76 ? -6.117 1.643 2.701 1 92.38 76 ALA B CA 1
ATOM 1692 C C . ALA B 1 76 ? -5.934 1.646 1.185 1 92.38 76 ALA B C 1
ATOM 1694 O O . ALA B 1 76 ? -5.613 0.616 0.59 1 92.38 76 ALA B O 1
ATOM 1695 N N . ASP B 1 77 ? -6.117 2.785 0.599 1 92.19 77 ASP B N 1
ATOM 1696 C CA . ASP B 1 77 ? -5.949 2.908 -0.846 1 92.19 77 ASP B CA 1
ATOM 1697 C C . ASP B 1 77 ? -4.516 2.59 -1.263 1 92.19 77 ASP B C 1
ATOM 1699 O O . ASP B 1 77 ? -4.293 1.887 -2.25 1 92.19 77 ASP B O 1
ATOM 1703 N N . MET B 1 78 ? -3.566 3.082 -0.534 1 92.25 78 MET B N 1
ATOM 1704 C CA . MET B 1 78 ? -2.182 2.879 -0.949 1 92.25 78 MET B CA 1
ATOM 1705 C C . MET B 1 78 ? -1.725 1.457 -0.646 1 92.25 78 MET B C 1
ATOM 1707 O O . MET B 1 78 ? -0.924 0.886 -1.388 1 92.25 78 MET B O 1
ATOM 1711 N N . TYR B 1 79 ? -2.195 0.875 0.445 1 94.06 79 TYR B N 1
ATOM 1712 C CA . TYR B 1 79 ? -2.014 -0.559 0.648 1 94.06 79 TYR B CA 1
ATOM 1713 C C . TYR B 1 79 ? -2.541 -1.35 -0.543 1 94.06 79 TYR B C 1
ATOM 1715 O O . TYR B 1 79 ? -1.854 -2.229 -1.066 1 94.06 79 TYR B O 1
ATOM 1723 N N . PHE B 1 80 ? -3.736 -1.036 -1.001 1 95.81 80 PHE B N 1
ATOM 1724 C CA . PHE B 1 80 ? -4.332 -1.678 -2.168 1 95.81 80 PHE B CA 1
ATOM 1725 C C . PHE B 1 80 ? -3.434 -1.517 -3.391 1 95.81 80 PHE B C 1
ATOM 1727 O O . PHE B 1 80 ? -3.178 -2.482 -4.109 1 95.81 80 PHE B O 1
ATOM 1734 N N . VAL B 1 81 ? -2.988 -0.28 -3.609 1 95.25 81 VAL B N 1
ATOM 1735 C CA . VAL B 1 81 ? -2.15 -0.004 -4.773 1 95.25 81 VAL B CA 1
ATOM 1736 C C . VAL B 1 81 ? -0.892 -0.866 -4.719 1 95.25 81 VAL B C 1
ATOM 1738 O O . VAL B 1 81 ? -0.459 -1.408 -5.738 1 95.25 81 VAL B O 1
ATOM 1741 N N . GLY B 1 82 ? -0.293 -1.023 -3.51 1 95.56 82 GLY B N 1
ATOM 1742 C CA . GLY B 1 82 ? 0.864 -1.892 -3.365 1 95.56 82 GLY B CA 1
ATOM 1743 C C . GLY B 1 82 ? 0.566 -3.342 -3.691 1 95.56 82 GLY B C 1
ATOM 1744 O O . GLY B 1 82 ? 1.317 -3.986 -4.43 1 95.56 82 GLY B O 1
ATOM 1745 N N . VAL B 1 83 ? -0.526 -3.859 -3.176 1 96.94 83 VAL B N 1
ATOM 1746 C CA . VAL B 1 83 ? -0.913 -5.25 -3.387 1 96.94 83 VAL B CA 1
ATOM 1747 C C . VAL B 1 83 ? -1.132 -5.504 -4.875 1 96.94 83 VAL B C 1
ATOM 1749 O O . VAL B 1 83 ? -0.567 -6.445 -5.441 1 96.94 83 VAL B O 1
ATOM 1752 N N . MET B 1 84 ? -1.941 -4.668 -5.488 1 96.56 84 MET B N 1
ATOM 1753 C CA . MET B 1 84 ? -2.27 -4.902 -6.891 1 96.56 84 MET B CA 1
ATOM 1754 C C . MET B 1 84 ? -1.024 -4.805 -7.766 1 96.56 84 MET B C 1
ATOM 1756 O O . MET B 1 84 ? -0.819 -5.629 -8.656 1 96.56 84 MET B O 1
ATOM 1760 N N . ASP B 1 85 ? -0.223 -3.803 -7.523 1 95.44 85 ASP B N 1
ATOM 1761 C CA . ASP B 1 85 ? 0.969 -3.584 -8.336 1 95.44 85 ASP B CA 1
ATOM 1762 C C . ASP B 1 85 ? 1.927 -4.77 -8.234 1 95.44 85 ASP B C 1
ATOM 1764 O O . ASP B 1 85 ? 2.463 -5.227 -9.25 1 95.44 85 ASP B O 1
ATOM 1768 N N . ALA B 1 86 ? 2.119 -5.293 -7.098 1 97 86 ALA B N 1
ATOM 1769 C CA . ALA B 1 86 ? 3.125 -6.324 -6.859 1 97 86 ALA B CA 1
ATOM 1770 C C . ALA B 1 86 ? 2.664 -7.676 -7.398 1 97 86 ALA B C 1
ATOM 1772 O O . ALA B 1 86 ? 3.475 -8.586 -7.59 1 97 86 ALA B O 1
ATOM 1773 N N . THR B 1 87 ? 1.375 -7.809 -7.66 1 96.81 87 THR B N 1
ATOM 1774 C CA . THR B 1 87 ? 0.89 -9.141 -7.984 1 96.81 87 THR B CA 1
ATOM 1775 C C . THR B 1 87 ? 0.416 -9.211 -9.438 1 96.81 87 THR B C 1
ATOM 1777 O O . THR B 1 87 ? 0.153 -10.289 -9.961 1 96.81 87 THR B O 1
ATOM 1780 N N . GLU B 1 88 ? 0.257 -8.016 -10.078 1 95.88 88 GLU B N 1
ATOM 1781 C CA . GLU B 1 88 ? -0.128 -7.977 -11.484 1 95.88 88 GLU B CA 1
ATOM 1782 C C . GLU B 1 88 ? 0.864 -8.75 -12.344 1 95.88 88 GLU B C 1
ATOM 1784 O O . GLU B 1 88 ? 2.078 -8.586 -12.211 1 95.88 88 GLU B O 1
ATOM 1789 N N . GLY B 1 89 ? 0.378 -9.57 -13.227 1 95 89 GLY B N 1
ATOM 1790 C CA . GLY B 1 89 ? 1.213 -10.352 -14.125 1 95 89 GLY B CA 1
ATOM 1791 C C . GLY B 1 89 ? 1.771 -11.609 -13.477 1 95 89 GLY B C 1
ATOM 1792 O O . GLY B 1 89 ? 2.492 -12.375 -14.117 1 95 89 GLY B O 1
ATOM 1793 N N . ILE B 1 90 ? 1.468 -11.789 -12.219 1 95.31 90 ILE B N 1
ATOM 1794 C CA . ILE B 1 90 ? 1.904 -12.961 -11.461 1 95.31 90 ILE B CA 1
ATOM 1795 C C . ILE B 1 90 ? 0.687 -13.758 -10.992 1 95.31 90 ILE B C 1
ATOM 1797 O O . ILE B 1 90 ? 0.51 -14.914 -11.375 1 95.31 90 ILE B O 1
ATOM 1801 N N . LEU B 1 91 ? -0.24 -13.047 -10.203 1 96.69 91 LEU B N 1
ATOM 1802 C CA . LEU B 1 91 ? -1.378 -13.75 -9.617 1 96.69 91 LEU B CA 1
ATOM 1803 C C . LEU B 1 91 ? -2.668 -13.398 -10.359 1 96.69 91 LEU B C 1
ATOM 1805 O O . LEU B 1 91 ? -3.678 -14.094 -10.211 1 96.69 91 LEU B O 1
ATOM 1809 N N . TRP B 1 92 ? -2.639 -12.43 -11.102 1 97.19 92 TRP B N 1
ATOM 1810 C CA . TRP B 1 92 ? -3.693 -12.023 -12.023 1 97.19 92 TRP B CA 1
ATOM 1811 C C . TRP B 1 92 ? -3.111 -11.281 -13.227 1 97.19 92 TRP B C 1
ATOM 1813 O O . TRP B 1 92 ? -2.055 -10.656 -13.125 1 97.19 92 TRP B O 1
ATOM 1823 N N . CYS B 1 93 ? -3.725 -11.406 -14.406 1 97.94 93 CYS B N 1
ATOM 1824 C CA . CYS B 1 93 ? -3.059 -11.039 -15.656 1 97.94 93 CYS B CA 1
ATOM 1825 C C . CYS B 1 93 ? -4.02 -10.312 -16.594 1 97.94 93 CYS B C 1
ATOM 1827 O O . CYS B 1 93 ? -4.59 -10.93 -17.5 1 97.94 93 CYS B O 1
ATOM 1829 N N . PRO B 1 94 ? -4.02 -8.961 -16.453 1 95.25 94 PRO B N 1
ATOM 1830 C CA . PRO B 1 94 ? -4.828 -8.234 -17.422 1 95.25 94 PRO B CA 1
ATOM 1831 C C . PRO B 1 94 ? -4.211 -8.234 -18.828 1 95.25 94 PRO B C 1
ATOM 1833 O O . PRO B 1 94 ? -2.988 -8.344 -18.969 1 95.25 94 PRO B O 1
ATOM 1836 N N . ASP B 1 95 ? -5.023 -8.133 -19.812 1 94.56 95 ASP B N 1
ATOM 1837 C CA . ASP B 1 95 ? -4.543 -8.18 -21.188 1 94.56 95 ASP B CA 1
ATOM 1838 C C . ASP B 1 95 ? -4.145 -6.789 -21.672 1 94.56 95 ASP B C 1
ATOM 1840 O O . ASP B 1 95 ? -3.629 -6.641 -22.781 1 94.56 95 ASP B O 1
ATOM 1844 N N . ARG B 1 96 ? -4.379 -5.77 -20.922 1 92.5 96 ARG B N 1
ATOM 1845 C CA . ARG B 1 96 ? -4.012 -4.383 -21.188 1 92.5 96 ARG B CA 1
ATOM 1846 C C . ARG B 1 96 ? -3.721 -3.629 -19.891 1 92.5 96 ARG B C 1
ATOM 1848 O O . ARG B 1 96 ? -4.125 -4.059 -18.812 1 92.5 96 ARG B O 1
ATOM 1855 N N . PRO B 1 97 ? -3.0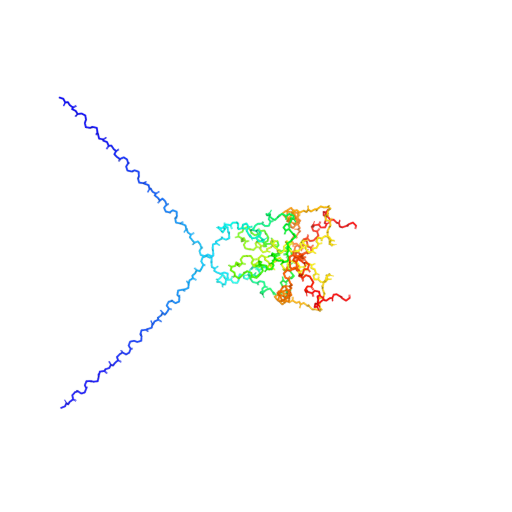08 -2.537 -20.078 1 90.38 97 PRO B N 1
ATOM 1856 C CA . PRO B 1 97 ? -2.854 -1.712 -18.875 1 90.38 97 PRO B CA 1
ATOM 1857 C C . PRO B 1 97 ? -4.188 -1.194 -18.344 1 90.38 97 PRO B C 1
ATOM 1859 O O . PRO B 1 97 ? -5.059 -0.799 -19.125 1 90.38 97 PRO B O 1
ATOM 1862 N N . LEU B 1 98 ? -4.336 -1.253 -17.016 1 91.38 98 LEU B N 1
ATOM 1863 C CA . LEU B 1 98 ? -5.57 -0.806 -16.375 1 91.38 98 LEU B CA 1
ATOM 1864 C C . LEU B 1 98 ? -5.289 0.315 -15.383 1 91.38 98 LEU B C 1
ATOM 1866 O O . LEU B 1 98 ? -4.227 0.348 -14.766 1 91.38 98 LEU B O 1
ATOM 1870 N N . LYS B 1 99 ? -6.285 1.174 -15.242 1 88.69 99 LYS B N 1
ATOM 1871 C CA . L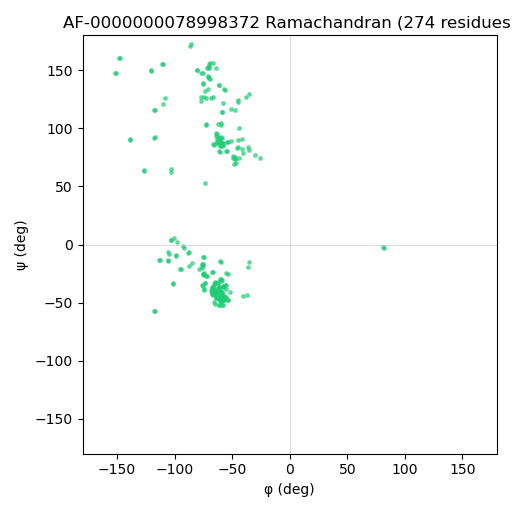YS B 1 99 ? -6.191 2.25 -14.258 1 88.69 99 LYS B CA 1
ATOM 1872 C C . LYS B 1 99 ? -6.398 1.722 -12.844 1 88.69 99 LYS B C 1
ATOM 1874 O O . LYS B 1 99 ? -7.336 0.966 -12.586 1 88.69 99 LYS B O 1
ATOM 1879 N N . PRO B 1 100 ? -5.578 2.238 -11.938 1 91.38 100 PRO B N 1
ATOM 1880 C CA . PRO B 1 100 ? -5.766 1.819 -10.547 1 91.38 100 PRO B CA 1
ATOM 1881 C C . PRO B 1 100 ? -7.168 2.115 -10.023 1 91.38 100 PRO B C 1
ATOM 1883 O O . PRO B 1 100 ? -7.711 1.346 -9.227 1 91.38 100 PRO B O 1
ATOM 1886 N N . GLY B 1 101 ? -7.762 3.225 -10.438 1 90.25 101 GLY B N 1
ATOM 1887 C CA . GLY B 1 101 ? -9.109 3.551 -10.008 1 90.25 101 GLY B CA 1
ATOM 1888 C C . GLY B 1 101 ? -10.141 2.518 -10.43 1 90.25 101 GLY B C 1
ATOM 1889 O O . GLY B 1 101 ? -11.047 2.191 -9.664 1 90.25 101 GLY B O 1
ATOM 1890 N N . SER B 1 102 ? -9.977 1.98 -11.688 1 92.81 102 SER B N 1
ATOM 1891 C CA . SER B 1 102 ? -10.875 0.938 -12.164 1 92.81 102 SER B CA 1
ATOM 1892 C C . SER B 1 102 ? -10.703 -0.354 -11.375 1 92.81 102 SER B C 1
ATOM 1894 O O . SER B 1 102 ? -11.688 -1.011 -11.023 1 92.81 102 SER B O 1
ATOM 1896 N N . LEU B 1 103 ? -9.531 -0.655 -11.086 1 95.69 103 LEU B N 1
ATOM 1897 C CA . LEU B 1 103 ? -9.227 -1.854 -10.305 1 95.69 103 LEU B CA 1
ATOM 1898 C C . LEU B 1 103 ? -9.734 -1.716 -8.875 1 95.69 103 LEU B C 1
ATOM 1900 O O . LEU B 1 103 ? -10.211 -2.688 -8.281 1 95.69 103 LEU B O 1
ATOM 1904 N N . ARG B 1 104 ? -9.617 -0.499 -8.336 1 94.88 104 ARG B N 1
ATOM 1905 C CA . ARG B 1 104 ? -10.156 -0.223 -7.008 1 94.88 104 ARG B CA 1
ATOM 1906 C C . ARG B 1 104 ? -11.656 -0.485 -6.957 1 94.88 104 ARG B C 1
ATOM 1908 O O . ARG B 1 104 ? -12.156 -1.096 -6.008 1 94.88 104 ARG B O 1
ATOM 1915 N N . SER B 1 105 ? -12.359 -0.043 -7.996 1 95.56 105 SER B N 1
ATOM 1916 C CA . SER B 1 105 ? -13.805 -0.223 -8.047 1 95.56 105 SER B CA 1
ATOM 1917 C C . SER B 1 105 ? -14.18 -1.701 -8.109 1 95.56 105 SER B C 1
ATOM 1919 O O . SER B 1 105 ? -15.133 -2.135 -7.457 1 95.56 105 SER B O 1
ATOM 1921 N N . ILE B 1 106 ? -13.469 -2.463 -8.859 1 97.12 106 ILE B N 1
ATOM 1922 C CA . ILE B 1 106 ? -13.695 -3.9 -8.969 1 97.12 106 ILE B CA 1
ATOM 1923 C C . ILE B 1 106 ? -13.516 -4.555 -7.605 1 97.12 106 ILE B C 1
ATOM 1925 O O . ILE B 1 106 ? -14.391 -5.301 -7.148 1 97.12 106 ILE B O 1
ATOM 1929 N N . ALA B 1 107 ? -12.43 -4.219 -6.941 1 98.31 107 ALA B N 1
ATOM 1930 C CA . ALA B 1 107 ? -12.148 -4.82 -5.637 1 98.31 107 ALA B CA 1
ATOM 1931 C C . ALA B 1 107 ? -13.164 -4.359 -4.594 1 98.31 107 ALA B C 1
ATOM 1933 O O . ALA B 1 107 ? -13.625 -5.156 -3.773 1 98.31 107 ALA B O 1
ATOM 1934 N N . TYR B 1 108 ? -13.469 -3.078 -4.645 1 97.69 108 TYR B N 1
ATOM 1935 C CA . TYR B 1 108 ? -14.422 -2.535 -3.688 1 97.69 108 TYR B CA 1
ATOM 1936 C C . TYR B 1 108 ? -15.773 -3.238 -3.805 1 97.69 108 TYR B C 1
ATOM 1938 O O . TYR B 1 108 ? -16.391 -3.572 -2.793 1 97.69 108 TYR B O 1
ATOM 1946 N N . ASP B 1 109 ? -16.203 -3.479 -5.008 1 98.31 109 ASP B N 1
ATOM 1947 C CA . ASP B 1 109 ? -17.453 -4.184 -5.242 1 98.31 109 ASP B CA 1
ATOM 1948 C C . ASP B 1 109 ? -17.391 -5.609 -4.699 1 98.31 109 ASP B C 1
ATOM 1950 O O . ASP B 1 109 ? -18.359 -6.09 -4.098 1 98.31 109 ASP B O 1
ATOM 1954 N N . TYR B 1 110 ? -16.328 -6.25 -4.934 1 98.75 110 TYR B N 1
ATOM 1955 C CA . TYR B 1 110 ? -16.125 -7.602 -4.418 1 98.75 110 TYR B CA 1
ATOM 1956 C C . TYR B 1 110 ? -16.234 -7.629 -2.9 1 98.75 110 TYR B C 1
ATOM 1958 O O . TYR B 1 110 ? -16.922 -8.492 -2.34 1 98.75 110 TYR B O 1
ATOM 1966 N N . PHE B 1 111 ? -15.578 -6.699 -2.209 1 98.69 111 PHE B N 1
ATOM 1967 C CA . PHE B 1 111 ? -15.641 -6.609 -0.755 1 98.69 111 PHE B CA 1
ATOM 1968 C C . PHE B 1 111 ? -17.062 -6.312 -0.294 1 98.69 111 PHE B C 1
ATOM 1970 O O . PHE B 1 111 ? -17.531 -6.883 0.69 1 98.69 111 PHE B O 1
ATOM 1977 N N . SER B 1 112 ? -17.75 -5.445 -1.014 1 98.25 112 SER B N 1
ATOM 1978 C CA . SER B 1 112 ? -19.094 -5.016 -0.628 1 98.25 112 SER B CA 1
ATOM 1979 C C . SER B 1 112 ? -20.094 -6.164 -0.725 1 98.25 112 SER B C 1
ATOM 1981 O O . SER B 1 112 ? -21.078 -6.191 -0.001 1 98.25 112 SER B O 1
ATOM 1983 N N . LYS B 1 113 ? -19.75 -7.105 -1.545 1 98.56 113 LYS B N 1
ATOM 1984 C CA . LYS B 1 113 ? -20.656 -8.227 -1.769 1 98.56 113 LYS B CA 1
ATOM 1985 C C . LYS B 1 113 ? -20.25 -9.438 -0.93 1 98.56 113 LYS B C 1
ATOM 1987 O O . LYS B 1 113 ? -21 -10.414 -0.85 1 98.56 113 LYS B O 1
ATOM 1992 N N . SER B 1 114 ? -19.125 -9.391 -0.3 1 98.62 114 SER B N 1
ATOM 1993 C CA . SER B 1 114 ? -18.641 -10.5 0.51 1 98.62 114 SER B CA 1
ATOM 1994 C C . SER B 1 114 ? -19.359 -10.57 1.848 1 98.62 114 SER B C 1
ATOM 1996 O O . SER B 1 114 ? -19.688 -9.539 2.441 1 98.62 114 SER B O 1
ATOM 1998 N N . SER B 1 115 ? -19.562 -11.836 2.404 1 98.44 115 SER B N 1
ATOM 1999 C CA . SER B 1 115 ? -20.219 -12 3.701 1 98.44 115 SER B CA 1
ATOM 2000 C C . SER B 1 115 ? -19.312 -11.508 4.832 1 98.44 115 SER B C 1
ATOM 2002 O O . SER B 1 115 ? -18.094 -11.562 4.723 1 98.44 115 SER B O 1
ATOM 2004 N N . PRO B 1 116 ? -19.953 -11.055 5.945 1 97.81 116 PRO B N 1
ATOM 2005 C CA . PRO B 1 116 ? -19.141 -10.672 7.102 1 97.81 116 PRO B CA 1
ATOM 2006 C C . PRO B 1 116 ? -18.203 -11.789 7.574 1 97.81 116 PRO B C 1
ATOM 2008 O O . PRO B 1 116 ? -17.094 -11.516 8.016 1 97.81 116 PRO B O 1
ATOM 2011 N N . GLU B 1 117 ? -18.672 -12.984 7.461 1 98.31 117 GLU B N 1
ATOM 2012 C CA . GLU B 1 117 ? -17.859 -14.125 7.871 1 98.31 117 GLU B CA 1
ATOM 2013 C C . GLU B 1 117 ? -16.609 -14.242 7.008 1 98.31 117 GLU B C 1
ATOM 2015 O O . GLU B 1 117 ? -15.5 -14.445 7.523 1 98.31 117 GLU B O 1
ATOM 2020 N N . ARG B 1 118 ? -16.734 -14.094 5.812 1 98.31 118 ARG B N 1
ATOM 2021 C CA . ARG B 1 118 ? -15.594 -14.172 4.906 1 98.31 118 ARG B CA 1
ATOM 2022 C C . ARG B 1 118 ? -14.617 -13.023 5.148 1 98.31 118 ARG B C 1
ATOM 2024 O O . ARG B 1 118 ? -13.406 -13.227 5.184 1 98.31 118 ARG B O 1
ATOM 2031 N N . LEU B 1 119 ? -15.203 -11.867 5.328 1 98.06 119 LEU B N 1
ATOM 2032 C CA . LEU B 1 119 ? -14.359 -10.703 5.59 1 98.06 119 LEU B CA 1
ATOM 2033 C C . LEU B 1 119 ? -13.562 -10.891 6.875 1 98.06 119 LEU B C 1
ATOM 2035 O O . LEU B 1 119 ? -12.391 -10.516 6.941 1 98.06 119 LEU B O 1
ATOM 2039 N N . LYS B 1 120 ? -14.141 -11.492 7.84 1 96.44 120 LYS B N 1
ATOM 2040 C CA . LYS B 1 120 ? -13.5 -11.656 9.141 1 96.44 120 LYS B CA 1
ATOM 2041 C C . LYS B 1 120 ? -12.43 -12.742 9.094 1 96.44 120 LYS B C 1
ATOM 2043 O O . LYS B 1 120 ? -11.445 -12.68 9.836 1 96.44 120 LYS B O 1
ATOM 2048 N N . ASN B 1 121 ? -12.586 -13.664 8.172 1 96.94 121 ASN B N 1
ATOM 2049 C CA . ASN B 1 121 ? -11.734 -14.852 8.219 1 96.94 121 ASN B CA 1
ATOM 2050 C C . ASN B 1 121 ? -10.648 -14.805 7.145 1 96.94 121 ASN B C 1
ATOM 2052 O O . ASN B 1 121 ? -9.719 -15.609 7.16 1 96.94 121 ASN B O 1
ATOM 2056 N N . ALA B 1 122 ? -10.68 -13.859 6.246 1 97.44 122 ALA B N 1
ATOM 2057 C CA . ALA B 1 122 ? -9.688 -13.742 5.184 1 97.44 122 ALA B CA 1
ATOM 2058 C C . ALA B 1 122 ? -8.781 -12.531 5.402 1 97.44 122 ALA B C 1
ATOM 2060 O O . ALA B 1 122 ? -9.172 -11.578 6.082 1 97.44 122 ALA B O 1
ATOM 2061 N N . GLN B 1 123 ? -7.609 -12.695 4.805 1 96.69 123 GLN B N 1
ATOM 2062 C CA . GLN B 1 123 ? -6.727 -11.531 4.77 1 96.69 123 GLN B CA 1
ATOM 2063 C C . GLN B 1 123 ? -7.125 -10.57 3.65 1 96.69 123 GLN B C 1
ATOM 2065 O O . GLN B 1 123 ? -7.629 -11 2.609 1 96.69 123 GLN B O 1
ATOM 2070 N N . ALA B 1 124 ? -6.855 -9.25 3.877 1 97.31 124 ALA B N 1
ATOM 2071 C CA . ALA B 1 124 ? -7.18 -8.227 2.891 1 97.31 124 ALA B CA 1
ATOM 2072 C C . ALA B 1 124 ? -6.523 -8.523 1.548 1 97.31 124 ALA B C 1
ATOM 2074 O O . ALA B 1 124 ? -7.184 -8.5 0.506 1 97.31 124 ALA B O 1
ATOM 2075 N N . LYS B 1 125 ? -5.207 -8.883 1.564 1 97.38 125 LYS B N 1
ATOM 2076 C CA . LYS B 1 125 ? -4.492 -9.133 0.316 1 97.38 125 LYS B CA 1
ATOM 2077 C C . LYS B 1 125 ? -5.117 -10.297 -0.453 1 97.38 125 LYS B C 1
ATOM 2079 O O . LYS B 1 125 ? -5.203 -10.258 -1.682 1 97.38 125 LYS B O 1
ATOM 2084 N N . THR B 1 126 ? -5.574 -11.273 0.27 1 98.12 126 THR B N 1
ATOM 2085 C CA . THR B 1 126 ? -6.156 -12.445 -0.365 1 98.12 126 THR B CA 1
ATOM 2086 C C . THR B 1 126 ? -7.422 -12.078 -1.133 1 98.12 126 THR B C 1
ATOM 2088 O O . THR B 1 126 ? -7.586 -12.469 -2.291 1 98.12 126 THR B O 1
ATOM 2091 N N . LEU B 1 127 ? -8.266 -11.305 -0.517 1 98.75 127 LEU B N 1
ATOM 2092 C CA . LEU B 1 127 ? -9.523 -10.961 -1.171 1 98.75 127 LEU B CA 1
ATOM 2093 C C . LEU B 1 127 ? -9.289 -9.953 -2.293 1 98.75 127 LEU B C 1
ATOM 2095 O O . LEU B 1 127 ? -9.984 -9.977 -3.309 1 98.75 127 LEU B O 1
ATOM 2099 N N . ILE B 1 128 ? -8.312 -9.055 -2.15 1 98.69 128 ILE B N 1
ATOM 2100 C CA . ILE B 1 128 ? -7.953 -8.148 -3.232 1 98.69 128 ILE B CA 1
ATOM 2101 C C . ILE B 1 128 ? -7.531 -8.945 -4.461 1 98.69 128 ILE B C 1
ATOM 2103 O O . ILE B 1 128 ? -8.039 -8.727 -5.562 1 98.69 128 ILE B O 1
ATOM 2107 N N . ILE B 1 129 ? -6.668 -9.891 -4.234 1 98.62 129 ILE B N 1
ATOM 2108 C CA . ILE B 1 129 ? -6.125 -10.68 -5.336 1 98.62 129 ILE B CA 1
ATOM 2109 C C . ILE B 1 129 ? -7.227 -11.547 -5.945 1 98.62 129 ILE B C 1
ATOM 2111 O O . ILE B 1 129 ? -7.328 -11.664 -7.168 1 98.62 129 ILE B O 1
ATOM 2115 N N . GLU B 1 130 ? -8.07 -12.094 -5.121 1 98.62 130 GLU B N 1
ATOM 2116 C CA . GLU B 1 130 ? -9.18 -12.898 -5.625 1 98.62 130 GLU B CA 1
ATOM 2117 C C . GLU B 1 130 ? -10.109 -12.062 -6.5 1 98.62 130 GLU B C 1
ATOM 2119 O O . GLU B 1 130 ? -10.562 -12.523 -7.551 1 98.62 130 GLU B O 1
ATOM 2124 N N . ALA B 1 131 ? -10.43 -10.875 -6.059 1 98.81 131 ALA B N 1
ATOM 2125 C CA . ALA B 1 131 ? -11.312 -9.992 -6.812 1 98.81 131 ALA B CA 1
ATOM 2126 C C . ALA B 1 131 ? -10.75 -9.719 -8.211 1 98.81 131 ALA B C 1
ATOM 2128 O O . ALA B 1 131 ? -11.484 -9.797 -9.203 1 98.81 131 ALA B O 1
ATOM 2129 N N . LEU B 1 132 ? -9.516 -9.453 -8.289 1 98.5 132 LEU B N 1
ATOM 2130 C CA . LEU B 1 132 ? -8.883 -9.117 -9.562 1 98.5 132 LEU B CA 1
ATOM 2131 C C . LEU B 1 132 ? -8.719 -10.359 -10.43 1 98.5 132 LEU B C 1
ATOM 2133 O O . LEU B 1 132 ? -8.914 -10.305 -11.641 1 98.5 132 LEU B O 1
ATOM 2137 N N . LYS B 1 133 ? -8.383 -11.438 -9.789 1 98.38 133 LYS B N 1
ATOM 2138 C CA . LYS B 1 133 ? -8.188 -12.695 -10.5 1 98.38 133 LYS B CA 1
ATOM 2139 C C . LYS B 1 133 ? -9.5 -13.188 -11.117 1 98.38 133 LYS B C 1
ATOM 2141 O O . LYS B 1 133 ? -9.492 -13.82 -12.18 1 98.38 133 LYS B O 1
ATOM 2146 N N . GLU B 1 134 ? -10.57 -12.945 -10.484 1 98.06 134 GLU B N 1
ATOM 2147 C CA . GLU B 1 134 ? -11.867 -13.367 -10.992 1 98.06 134 GLU B CA 1
ATOM 2148 C C . GLU B 1 134 ? -12.148 -12.75 -12.359 1 98.06 134 GLU B C 1
ATOM 2150 O O . GLU B 1 134 ? -12.82 -13.359 -13.195 1 98.06 134 GLU B O 1
ATOM 2155 N N . ILE B 1 135 ? -11.617 -11.602 -12.602 1 97.75 135 ILE B N 1
ATOM 2156 C CA . ILE B 1 135 ? -11.875 -10.898 -13.852 1 97.75 135 ILE B CA 1
ATOM 2157 C C . ILE B 1 135 ? -10.688 -11.07 -14.797 1 97.75 135 ILE B C 1
ATOM 2159 O O . ILE B 1 135 ? -10.867 -11.195 -16.016 1 97.75 135 ILE B O 1
ATOM 2163 N N . TYR B 1 136 ? -9.523 -11.141 -14.227 1 98.06 136 TYR B N 1
ATOM 2164 C CA . TYR B 1 136 ? -8.305 -11.172 -15.023 1 98.06 136 TYR B CA 1
ATOM 2165 C C . TYR B 1 136 ? -7.434 -12.367 -14.648 1 98.06 136 TYR B C 1
ATOM 2167 O O . TYR B 1 136 ? -6.273 -12.195 -14.258 1 98.06 136 TYR B O 1
ATOM 2175 N N . ALA B 1 137 ? -7.883 -13.539 -14.836 1 97.62 137 ALA B N 1
ATOM 2176 C CA . ALA B 1 137 ? -7.129 -14.75 -14.531 1 97.62 137 ALA B CA 1
ATOM 2177 C C . ALA B 1 137 ? -5.953 -14.922 -15.492 1 97.62 137 ALA B C 1
ATOM 2179 O O . ALA B 1 137 ? -6.059 -14.602 -16.672 1 97.62 137 ALA B O 1
ATOM 2180 N N . CYS B 1 138 ? -4.98 -15.375 -14.938 1 96.88 138 CYS B N 1
ATOM 2181 C CA . CYS B 1 138 ? -3.844 -15.688 -15.797 1 96.88 138 CYS B CA 1
ATOM 2182 C C . CYS B 1 138 ? -4.141 -16.906 -16.672 1 96.88 138 CYS B C 1
ATOM 2184 O O . CYS B 1 138 ? -4.812 -17.844 -16.234 1 96.88 138 CYS B O 1
ATOM 2186 N N . LYS B 1 139 ? -3.645 -16.938 -17.938 1 89.06 139 LYS B N 1
ATOM 2187 C CA . LYS B 1 139 ? -3.879 -18.016 -18.906 1 89.06 139 LYS B CA 1
ATOM 2188 C C . LYS B 1 139 ? -2.799 -19.094 -18.797 1 89.06 139 LYS B C 1
ATOM 2190 O O . LYS B 1 139 ? -1.659 -18.797 -18.422 1 89.06 139 LYS B O 1
#

Sequence (278 aa):
MKIHLALASALLALSAMSAASTTVYEYPRAEDLPEDSRAVFPRDPALLTSLDSRITAARFFNAWSNRQNERERIKADMYFVGVMDATEGILWCPDRPLKPGSLRSIAYDYFSKSSPERLKNAQAKTLIIEALKEIYACKMKIHLALASALLALSAMSAASTTVYEYPRAEDLPEDSRAVFPRDPALLTSLDSRITAARFFNAWSNRQNERERIKADMYFVGVMDATEGILWCPDRPLKPGSLRSIAYDYFSKSSPERLKNAQAKTLIIEALKEIYACK

Secondary structure (DSSP, 8-state):
-----------------------------GGGS---TT-SS-SSGGG--TTTTS-BHHHHHHHHT-SS-HHHHHHHHHHHHHHHHHHBTTTB--SS---HHHHHHHHHHHHHHS-HHHHHHSBHHHHHHHHHHHHS---/-----------------------------GGGS---TT-SS-SSGGG--TTTTS-BHHHHHHHHT-SS-HHHHHHHHHHHHHHHHHHBTTTB--SS---HHHHHHHHHHHHHHS-HHHHHHSBHHHHHHHHHHHHS---

Foldseek 3Di:
DPPPPPPPPPPPPPPPPPPPPPPPPPPDDPVPPPQPPLQLCTPDCVPQDPVSVQAFLQNLLCLCPPPVDVPSNVVSLVVLVVLCVVCEPPLFDDPDDDDSVVLVVQLNVQSVPDDPVRRRPHGNSVSSSVSRCVVGPDD/DPDDPPPPPPPPPPPPPPPPPPPPPPPDDLVRPPQPPLQLDTPDCVPQDPVSVQRFLQNLLCLCPPPPDVPSNVVSLVVLVVLCVVCEPPLFDDPDDDDSVVLVVQLNVQSVPDDPVRRRPHGNSVSSSVSRCVVGPDD

Solvent-accessible surface area (backbone atoms only — not comparable to full-atom values): 16171 Å² total; per-residue (Å²): 134,85,80,78,79,78,81,78,79,78,79,76,75,76,76,74,70,72,72,74,71,72,75,73,61,59,51,68,52,71,86,71,39,70,84,53,87,79,46,80,66,58,90,44,59,65,68,35,43,48,69,55,64,61,42,30,25,41,54,44,48,52,31,51,66,34,85,85,39,59,69,46,22,45,39,39,48,23,21,48,51,16,30,51,53,62,32,55,74,74,69,20,32,67,95,59,92,59,38,50,34,62,52,46,51,52,31,50,51,46,60,71,69,47,52,72,67,55,26,63,74,32,42,31,61,58,53,47,48,48,39,47,22,74,77,20,49,63,132,134,81,80,80,82,77,78,79,79,78,78,76,75,73,74,74,72,71,72,73,72,71,75,74,66,65,44,61,47,75,88,66,38,71,80,56,85,80,46,78,62,56,90,44,59,66,68,33,42,46,69,57,64,60,42,30,25,41,52,45,49,53,30,52,66,33,84,86,38,60,68,46,22,42,38,39,49,23,22,48,52,16,28,52,53,61,31,56,75,75,68,19,31,66,94,58,91,60,37,50,32,59,53,48,50,52,31,49,51,46,58,72,69,48,53,71,66,54,27,63,73,32,43,31,61,57,52,48,48,48,40,47,23,75,76,20,51,62,131

Nearest PDB structures (foldseek):
  3zfi-assembly1_B  TM=9.177E-01  e=1.151E-06  Serratia marcescens
  6ijf-assembly1_A  TM=8.198E-01  e=6.966E-06  Agrobacterium tumefaciens
  3zfi-assembly1_B  TM=9.134E-01  e=1.287E-06  Serratia marcescens
  6ijf-assembly1_A  TM=7.899E-01  e=1.217E-05  Agrobacterium tumefaciens
  6csj-assembly2_B  TM=2.486E-01  e=7.288E+00  Heyndrickxia coagulans